Protein AF-0000000073347047 (afdb_homodimer)

Organism: Populus trichocarpa (NCBI:txid3694)

Sequence (262 aa):
MTGLLLLSSHEGNVTRGDDFFQVKGSATNQMSKCSKNDISVAQGPAGTLPGGISQYLVQITNTNPQVPFADIHLNCKDFSSAILVSPEIFRRIAVDDCLVNDGRALAPGAALSFRYASTKQYPLPVVSATCMTGLLLLSSHEGNVTRGDDFFQVKGSATNQMSKCSKNDISVAQGPAGTLPGGISQYLVQITNTNPQVPFADIHLNCKDFSSAILVSPEIFRRIAVDDCLVNDGRALAPGAALSFRYASTKQYPLPVVSATC

Foldseek 3Di:
DPPPPPPPPPPPPPPCCPPPPPPPPPPPVPVPLDDLVQKDWDKDWDQADVPGWTKMKIKIWRQRQPFWKFFWKWFQAPNDFPDDWDLCAWNDPDNGIITGNVRDIAHHGGMDMTMGTHNDDDPGHTDDIDD/DPPPPPPPPPPPPPVCCPPPPPPPPPCPVPVPLDDLVQKDWDKDWDQADVPGWTKMKIKIWRQRQPFWKFFWKWFQAPDDFPDDWDLCAWNDPDNGIITGNVRDIAHHGGMDMTMGTHNDDDPGHIDDIDD

Nearest PDB structures (foldseek):
  5fk0-assembly6_F  TM=5.842E-01  e=1.394E-01  Saccharomyces cerevisiae
  5fjz-assembly1_C  TM=5.519E-01  e=8.139E-01  Saccharomyces cerevisiae
  2czn-assembly1_A  TM=4.775E-01  e=5.162E-01  Pyrococcus furiosus
  1ggu-assembly1_A  TM=4.562E-01  e=4.111E-01  Homo sapiens
  2cwr-assembly1_A  TM=3.958E-01  e=9.655E-01  Pyrococcus furiosus

Solvent-accessible surface area (backbone atoms only — not comparable to full-atom values): 15358 Å² total; per-residue (Å²): 139,83,80,78,75,78,76,77,76,75,76,76,77,72,73,74,73,70,71,71,68,69,70,70,70,69,78,65,76,66,74,62,99,62,56,55,81,37,50,44,75,26,72,41,84,60,58,61,47,94,91,64,40,34,22,36,32,38,21,41,32,27,49,35,59,81,54,44,38,22,50,33,29,26,35,38,60,87,66,69,50,83,46,85,55,60,54,62,50,46,28,76,79,50,82,44,34,23,33,33,43,67,38,46,68,38,45,48,38,33,53,49,71,52,53,40,24,31,91,62,88,75,86,52,51,76,71,42,48,44,110,138,80,82,77,75,74,76,76,75,76,74,75,76,73,73,77,73,71,72,70,71,69,70,70,70,68,77,66,76,66,73,62,99,62,56,55,82,36,51,45,76,27,73,41,84,60,56,60,48,93,92,65,41,33,23,35,33,39,20,41,32,27,50,35,59,81,54,45,37,21,52,33,29,25,37,38,62,87,67,70,50,84,46,85,56,60,55,63,51,48,28,76,78,50,82,44,35,22,32,33,42,68,38,46,68,39,45,48,38,34,54,49,71,53,54,40,23,30,92,63,86,78,86,52,51,75,73,42,49,43,111

Secondary structure (DSSP, 8-state):
--------------------------------S--GGGEEEEEEEEEE-TTS-EEEEEEEEE--SS--BEEEEEE-TT---SS---TTTEEEEETTEEEEGGGPPBPTT-EEEEEEE-SS-----EEEEE-/--------------------------------S--GGGEEEEEEEEEE-TTS-EEEEEEEEE--SS--BEEEEEE-TT---SS---TTTEEEEETTEEEEGGGPPBPTT-EEEEEEE-SS-----EEEEE-

Structure (mmCIF, N/CA/C/O backbone):
data_AF-0000000073347047-model_v1
#
loop_
_entity.id
_entity.type
_entity.pdbx_description
1 polymer 'Uncharacterized protein'
#
loop_
_atom_site.group_PDB
_atom_site.id
_atom_site.type_symbol
_atom_site.label_atom_id
_atom_site.label_alt_id
_atom_site.label_comp_id
_atom_site.label_asym_id
_atom_site.label_entity_id
_atom_site.label_seq_id
_atom_site.pdbx_PDB_ins_code
_atom_site.Cartn_x
_atom_site.Cartn_y
_atom_site.Cartn_z
_atom_site.occupancy
_atom_site.B_iso_or_equiv
_atom_site.auth_seq_id
_atom_site.auth_comp_id
_atom_site.auth_asym_id
_atom_site.auth_atom_id
_atom_site.pdbx_PDB_model_num
ATOM 1 N N . MET A 1 1 ? 93.375 -7.336 -2.445 1 31.52 1 MET A N 1
ATOM 2 C CA . MET A 1 1 ? 92.688 -7.109 -3.717 1 31.52 1 MET A CA 1
ATOM 3 C C . MET A 1 1 ? 91.312 -7.809 -3.744 1 31.52 1 MET A C 1
ATOM 5 O O . MET A 1 1 ? 91.25 -8.992 -4.07 1 31.52 1 MET A O 1
ATOM 9 N N . THR A 1 2 ? 90.5 -7.652 -2.602 1 39.47 2 THR A N 1
ATOM 10 C CA . THR A 1 2 ? 89.25 -8.203 -2.1 1 39.47 2 THR A CA 1
ATOM 11 C C . THR A 1 2 ? 88.062 -7.82 -3.008 1 39.47 2 THR A C 1
ATOM 13 O O . THR A 1 2 ? 87.812 -6.637 -3.262 1 39.47 2 THR A O 1
ATOM 16 N N . GLY A 1 3 ? 87.812 -8.617 -4.102 1 33.62 3 GLY A N 1
ATOM 17 C CA . GLY A 1 3 ? 86.812 -8.484 -5.195 1 33.62 3 GLY A CA 1
ATOM 18 C C . GLY A 1 3 ? 85.438 -8.312 -4.723 1 33.62 3 GLY A C 1
ATOM 19 O O . GLY A 1 3 ? 84.875 -9.195 -4.059 1 33.62 3 GLY A O 1
ATOM 20 N N . LEU A 1 4 ? 84.938 -7.043 -4.461 1 34.28 4 LEU A N 1
ATOM 21 C CA . LEU A 1 4 ? 83.625 -6.602 -3.971 1 34.28 4 LEU A CA 1
ATOM 22 C C . LEU A 1 4 ? 82.562 -6.945 -4.965 1 34.28 4 LEU A C 1
ATOM 24 O O . LEU A 1 4 ? 82.562 -6.441 -6.09 1 34.28 4 LEU A O 1
ATOM 28 N N . LEU A 1 5 ? 82.188 -8.242 -4.961 1 31.91 5 LEU A N 1
ATOM 29 C CA . LEU A 1 5 ? 81.125 -8.664 -5.902 1 31.91 5 LEU A CA 1
ATOM 30 C C . LEU A 1 5 ? 79.812 -7.902 -5.664 1 31.91 5 LEU A C 1
ATOM 32 O O . LEU A 1 5 ? 79.25 -7.934 -4.559 1 31.91 5 LEU A O 1
ATOM 36 N N . LEU A 1 6 ? 79.688 -6.801 -6.375 1 31.47 6 LEU A N 1
ATOM 37 C CA . LEU A 1 6 ? 78.5 -5.957 -6.418 1 31.47 6 LEU A CA 1
ATOM 38 C C . LEU A 1 6 ? 77.25 -6.754 -6.891 1 31.47 6 LEU A C 1
ATOM 40 O O . LEU A 1 6 ? 77.25 -7.27 -8.008 1 31.47 6 LEU A O 1
ATOM 44 N N . LEU A 1 7 ? 76.625 -7.504 -5.957 1 32.06 7 LEU A N 1
ATOM 45 C CA . LEU A 1 7 ? 75.438 -8.242 -6.297 1 32.06 7 LEU A CA 1
ATOM 46 C C . LEU A 1 7 ? 74.312 -7.297 -6.746 1 32.06 7 LEU A C 1
ATOM 48 O O . LEU A 1 7 ? 74 -6.332 -6.047 1 32.06 7 LEU A O 1
ATOM 52 N N . SER A 1 8 ? 74.188 -7.145 -8.078 1 31.44 8 SER A N 1
ATOM 53 C CA . SER A 1 8 ? 73.188 -6.387 -8.75 1 31.44 8 SER A CA 1
ATOM 54 C C . SER A 1 8 ? 71.75 -6.875 -8.352 1 31.44 8 SER A C 1
ATOM 56 O O . SER A 1 8 ? 71.5 -8.07 -8.398 1 31.44 8 SER A O 1
ATOM 58 N N . SER A 1 9 ? 71.188 -6.281 -7.301 1 33.25 9 SER A N 1
ATOM 59 C CA . SER A 1 9 ? 69.812 -6.5 -6.883 1 33.25 9 SER A CA 1
ATOM 60 C C . SER A 1 9 ? 68.875 -6.215 -8.023 1 33.25 9 SER A C 1
ATOM 62 O O . SER A 1 9 ? 68.812 -5.105 -8.562 1 33.25 9 SER A O 1
ATOM 64 N N . HIS A 1 10 ? 68.688 -7.195 -8.93 1 31.28 10 HIS A N 1
ATOM 65 C CA . HIS A 1 10 ? 67.688 -7.059 -9.938 1 31.28 10 HIS A CA 1
ATOM 66 C C . HIS A 1 10 ? 66.312 -6.738 -9.297 1 31.28 10 HIS A C 1
ATOM 68 O O . HIS A 1 10 ? 65.875 -7.465 -8.406 1 31.28 10 HIS A O 1
ATOM 74 N N . GLU A 1 11 ? 66 -5.441 -9.078 1 31.78 11 GLU A N 1
ATOM 75 C CA . GLU A 1 11 ? 64.688 -4.961 -8.656 1 31.78 11 GLU A CA 1
ATOM 76 C C . GLU A 1 11 ? 63.594 -5.422 -9.625 1 31.78 11 GLU A C 1
ATOM 78 O O . GLU A 1 11 ? 63.688 -5.141 -10.82 1 31.78 11 GLU A O 1
ATOM 83 N N . GLY A 1 12 ? 63.125 -6.703 -9.523 1 27.45 12 GLY A N 1
ATOM 84 C CA . GLY A 1 12 ? 62 -7.188 -10.289 1 27.45 12 GLY A CA 1
ATOM 85 C C . GLY A 1 12 ? 60.812 -6.25 -10.25 1 27.45 12 GLY A C 1
ATOM 86 O O . GLY A 1 12 ? 60.469 -5.711 -9.188 1 27.45 12 GLY A O 1
ATOM 87 N N . ASN A 1 13 ? 60.688 -5.434 -11.312 1 30.84 13 ASN A N 1
ATOM 88 C CA . ASN A 1 13 ? 59.562 -4.57 -11.641 1 30.84 13 ASN A CA 1
ATOM 89 C C . ASN A 1 13 ? 58.219 -5.309 -11.516 1 30.84 13 ASN A C 1
ATOM 91 O O . ASN A 1 13 ? 57.969 -6.262 -12.25 1 30.84 13 ASN A O 1
ATOM 95 N N . VAL A 1 14 ? 57.844 -5.66 -10.32 1 28.11 14 VAL A N 1
ATOM 96 C CA . VAL A 1 14 ? 56.469 -6.168 -10.188 1 28.11 14 VAL A CA 1
ATOM 97 C C . VAL A 1 14 ? 55.5 -5.203 -10.852 1 28.11 14 VAL A C 1
ATOM 99 O O . VAL A 1 14 ? 55.406 -4.031 -10.477 1 28.11 14 VAL A O 1
ATOM 102 N N . THR A 1 15 ? 55.469 -5.254 -12.188 1 26.39 15 THR A N 1
ATOM 103 C CA . THR A 1 15 ? 54.375 -4.555 -12.836 1 26.39 15 THR A CA 1
ATOM 104 C C . THR A 1 15 ? 53.031 -4.934 -12.195 1 26.39 15 THR A C 1
ATOM 106 O O . THR A 1 15 ? 52.656 -6.105 -12.18 1 26.39 15 THR A O 1
ATOM 109 N N . ARG A 1 16 ? 52.719 -4.359 -11.039 1 24.55 16 ARG A N 1
ATOM 110 C CA . ARG A 1 16 ? 51.344 -4.41 -10.508 1 24.55 16 ARG A CA 1
ATOM 111 C C . ARG A 1 16 ? 50.344 -4.113 -11.602 1 24.55 16 ARG A C 1
ATOM 113 O O . ARG A 1 16 ? 50.219 -2.973 -12.047 1 24.55 16 ARG A O 1
ATOM 120 N N . GLY A 1 17 ? 50.375 -4.852 -12.734 1 23.56 17 GLY A N 1
ATOM 121 C CA . GLY A 1 17 ? 49.281 -4.648 -13.68 1 23.56 17 GLY A CA 1
ATOM 122 C C . GLY A 1 17 ? 47.906 -4.715 -13.031 1 23.56 17 GLY A C 1
ATOM 123 O O . GLY A 1 17 ? 47.375 -5.801 -12.844 1 23.56 17 GLY A O 1
ATOM 124 N N . ASP A 1 18 ? 47.688 -3.99 -11.953 1 24.47 18 ASP A N 1
ATOM 125 C CA . ASP A 1 18 ? 46.312 -3.934 -11.484 1 24.47 18 ASP A CA 1
ATOM 126 C C . ASP A 1 18 ? 45.375 -3.531 -12.609 1 24.47 18 ASP A C 1
ATOM 128 O O . ASP A 1 18 ? 45.281 -2.354 -12.961 1 24.47 18 ASP A O 1
ATOM 132 N N . ASP A 1 19 ? 45.375 -4.234 -13.695 1 26.28 19 ASP A N 1
ATOM 133 C CA . ASP A 1 19 ? 44.219 -4 -14.547 1 26.28 19 ASP A CA 1
ATOM 134 C C . ASP A 1 19 ? 42.938 -4.07 -13.734 1 26.28 19 ASP A C 1
ATOM 136 O O . ASP A 1 19 ? 42.531 -5.148 -13.289 1 26.28 19 ASP A O 1
ATOM 140 N N . PHE A 1 20 ? 42.719 -3.088 -12.875 1 25.95 20 PHE A N 1
ATOM 141 C CA . PHE A 1 20 ? 41.344 -2.877 -12.438 1 25.95 20 PHE A CA 1
ATOM 142 C C . PHE A 1 20 ? 40.375 -3 -13.609 1 25.95 20 PHE A C 1
ATOM 144 O O . PHE A 1 20 ? 40.375 -2.162 -14.508 1 25.95 20 PHE A O 1
ATOM 151 N N . PHE A 1 21 ? 40.188 -4.156 -14.125 1 24.84 21 PHE A N 1
ATOM 152 C CA . PHE A 1 21 ? 39 -4.328 -14.969 1 24.84 21 PHE A CA 1
ATOM 153 C C . PHE A 1 21 ? 37.812 -3.594 -14.375 1 24.84 21 PHE A C 1
ATOM 155 O O . PHE A 1 21 ? 37.375 -3.904 -13.266 1 24.84 21 PHE A O 1
ATOM 162 N N . GLN A 1 22 ? 37.812 -2.283 -14.484 1 28.33 22 GLN A N 1
ATOM 163 C CA . GLN A 1 22 ? 36.5 -1.646 -14.406 1 28.33 22 GLN A CA 1
ATOM 164 C C . GLN A 1 22 ? 35.438 -2.488 -15.094 1 28.33 22 GLN A C 1
ATOM 166 O O . GLN A 1 22 ? 35.438 -2.629 -16.328 1 28.33 22 GLN A O 1
ATOM 171 N N . VAL A 1 23 ? 35.188 -3.58 -14.523 1 26.8 23 VAL A N 1
ATOM 172 C CA . VAL A 1 23 ? 33.938 -4.16 -15 1 26.8 23 VAL A CA 1
ATOM 173 C C . VAL A 1 23 ? 32.938 -3.047 -15.367 1 26.8 23 VAL A C 1
ATOM 175 O O . VAL A 1 23 ? 32.594 -2.225 -14.523 1 26.8 23 VAL A O 1
ATOM 178 N N . LYS A 1 24 ? 33.188 -2.473 -16.453 1 30.25 24 LYS A N 1
ATOM 179 C CA . LYS A 1 24 ? 32.062 -1.764 -17.047 1 30.25 24 LYS A CA 1
ATOM 180 C C . LYS A 1 24 ? 30.734 -2.496 -16.781 1 30.25 24 LYS A C 1
ATOM 182 O O . LYS A 1 24 ? 30.5 -3.572 -17.344 1 30.25 24 LYS A O 1
ATOM 187 N N . GLY A 1 25 ? 30.281 -2.451 -15.594 1 28.38 25 GLY A N 1
ATOM 188 C CA . GLY A 1 25 ? 28.891 -2.848 -15.445 1 28.38 25 GLY A CA 1
ATOM 189 C C . GLY A 1 25 ? 28 -2.365 -16.594 1 28.38 25 GLY A C 1
ATOM 190 O O . GLY A 1 25 ? 27.938 -1.165 -16.859 1 28.38 25 GLY A O 1
ATOM 191 N N . SER A 1 26 ? 28.094 -2.883 -17.688 1 29.23 26 SER A N 1
ATOM 192 C CA . SER A 1 26 ? 27.016 -2.639 -18.641 1 29.23 26 SER A CA 1
ATOM 193 C C . SER A 1 26 ? 25.703 -2.355 -17.922 1 29.23 26 SER A C 1
ATOM 195 O O . SER A 1 26 ? 25.281 -3.121 -17.047 1 29.23 26 SER A O 1
ATOM 197 N N . ALA A 1 27 ? 25.266 -1.15 -17.906 1 32.44 27 ALA A N 1
ATOM 198 C CA . ALA A 1 27 ? 23.906 -0.692 -17.578 1 32.44 27 ALA A CA 1
ATOM 199 C C . ALA A 1 27 ? 22.859 -1.655 -18.109 1 32.44 27 ALA A C 1
ATOM 201 O O . ALA A 1 27 ? 22.344 -1.476 -19.219 1 32.44 27 ALA A O 1
ATOM 202 N N . THR A 1 28 ? 23.109 -2.879 -18.344 1 32.12 28 THR A N 1
ATOM 203 C CA . THR A 1 28 ? 21.875 -3.604 -18.594 1 32.12 28 THR A CA 1
ATOM 204 C C . THR A 1 28 ? 20.75 -3.078 -17.688 1 32.12 28 THR A C 1
ATOM 206 O O . THR A 1 28 ? 20.938 -2.949 -16.484 1 32.12 28 THR A O 1
ATOM 209 N N . ASN A 1 29 ? 19.969 -2.209 -18.094 1 35.56 29 ASN A N 1
ATOM 210 C CA . ASN A 1 29 ? 18.734 -1.675 -17.531 1 35.56 29 ASN A CA 1
ATOM 211 C C . ASN A 1 29 ? 18.031 -2.709 -16.656 1 35.56 29 ASN A C 1
ATOM 213 O O . ASN A 1 29 ? 17.203 -3.479 -17.156 1 35.56 29 ASN A O 1
ATOM 217 N N . GLN A 1 30 ? 18.594 -3.621 -16.031 1 38.78 30 GLN A N 1
ATOM 218 C CA . GLN A 1 30 ? 17.828 -4.414 -15.07 1 38.78 30 GLN A CA 1
ATOM 219 C C . GLN A 1 30 ? 16.797 -3.557 -14.352 1 38.78 30 GLN A C 1
ATOM 221 O O . GLN A 1 30 ? 17.141 -2.596 -13.664 1 38.78 30 GLN A O 1
ATOM 226 N N . MET A 1 31 ? 15.695 -3.176 -14.938 1 48.25 31 MET A N 1
ATOM 227 C CA . MET A 1 31 ? 14.57 -2.516 -14.273 1 48.25 31 MET A CA 1
ATOM 228 C C . MET A 1 31 ? 14.578 -2.791 -12.773 1 48.25 31 MET A C 1
ATOM 230 O O . MET A 1 31 ? 14.633 -3.947 -12.352 1 48.25 31 MET A O 1
ATOM 234 N N . SER A 1 32 ? 15.117 -1.94 -12.062 1 59.72 32 SER A N 1
ATOM 235 C CA . SER A 1 32 ? 15.195 -2.057 -10.609 1 59.72 32 SER A CA 1
ATOM 236 C C . SER A 1 32 ? 13.961 -2.756 -10.039 1 59.72 32 SER A C 1
ATOM 238 O O . SER A 1 32 ? 12.852 -2.574 -10.547 1 59.72 32 SER A O 1
ATOM 240 N N . LYS A 1 33 ? 14.305 -3.803 -9.18 1 83.38 33 LYS A N 1
ATOM 241 C CA . LYS A 1 33 ? 13.258 -4.527 -8.461 1 83.38 33 LYS A CA 1
ATOM 242 C C . LYS A 1 33 ? 12.422 -3.584 -7.605 1 83.38 33 LYS A C 1
ATOM 244 O O . LYS A 1 33 ? 11.406 -3.99 -7.035 1 83.38 33 LYS A O 1
ATOM 249 N N . CYS A 1 34 ? 12.969 -2.252 -7.645 1 92.44 34 CYS A N 1
ATOM 250 C CA . CYS A 1 34 ? 12.242 -1.321 -6.785 1 92.44 34 CYS A CA 1
ATOM 251 C C . CYS A 1 34 ? 12.234 0.08 -7.387 1 92.44 34 CYS A C 1
ATOM 253 O O . CYS A 1 34 ? 13.07 0.401 -8.234 1 92.44 34 CYS A O 1
ATOM 255 N N . SER A 1 35 ? 11.234 0.788 -7.133 1 95.88 35 SER A N 1
ATOM 256 C CA . SER A 1 35 ? 11.008 2.174 -7.531 1 95.88 35 SER A CA 1
ATOM 257 C C . SER A 1 35 ? 10.344 2.971 -6.41 1 95.88 35 SER A C 1
ATOM 259 O O . SER A 1 35 ? 9.586 2.416 -5.613 1 95.88 35 SER A O 1
ATOM 261 N N . LYS A 1 36 ? 10.602 4.293 -6.398 1 97.25 36 LYS A N 1
ATOM 262 C CA . LYS A 1 36 ? 9.914 5.133 -5.418 1 97.25 36 LYS A CA 1
ATOM 263 C C . LYS A 1 36 ? 8.398 5.008 -5.551 1 97.25 36 LYS A C 1
ATOM 265 O O . LYS A 1 36 ? 7.664 5.301 -4.609 1 97.25 36 LYS A O 1
ATOM 270 N N . ASN A 1 37 ? 7.992 4.535 -6.773 1 96.94 37 ASN A N 1
ATOM 271 C CA . ASN A 1 37 ? 6.559 4.41 -7.027 1 96.94 37 ASN A CA 1
ATOM 272 C C . ASN A 1 37 ? 5.953 3.248 -6.246 1 96.94 37 ASN A C 1
ATOM 274 O O . ASN A 1 37 ? 4.73 3.119 -6.172 1 96.94 37 ASN A O 1
ATOM 278 N N . ASP A 1 38 ? 6.773 2.492 -5.609 1 97.69 38 ASP A N 1
ATOM 279 C CA . ASP A 1 38 ? 6.297 1.394 -4.773 1 97.69 38 ASP A CA 1
ATOM 280 C C . ASP A 1 38 ? 5.859 1.898 -3.4 1 97.69 38 ASP A C 1
ATOM 282 O O . ASP A 1 38 ? 5.266 1.153 -2.621 1 97.69 38 ASP A O 1
ATOM 286 N N . ILE A 1 39 ? 6.156 3.127 -3.098 1 98.75 39 ILE A N 1
ATOM 287 C CA . ILE A 1 39 ? 5.699 3.76 -1.864 1 98.75 39 ILE A CA 1
ATOM 288 C C . ILE A 1 39 ? 4.363 4.453 -2.102 1 98.75 39 ILE A C 1
ATOM 290 O O . ILE A 1 39 ? 4.262 5.344 -2.949 1 98.75 39 ILE A O 1
ATOM 294 N N . SER A 1 40 ? 3.396 3.984 -1.418 1 98.56 40 SER A N 1
ATOM 295 C CA . SER A 1 40 ? 2.082 4.613 -1.486 1 98.56 40 SER A CA 1
ATOM 296 C C . SER A 1 40 ? 1.901 5.641 -0.374 1 98.56 40 SER A C 1
ATOM 298 O O . SER A 1 40 ? 2.213 5.367 0.787 1 98.56 40 SER A O 1
ATOM 300 N N . VAL A 1 41 ? 1.405 6.855 -0.728 1 98.81 41 VAL A N 1
ATOM 301 C CA . VAL A 1 41 ? 0.991 7.879 0.226 1 98.81 41 VAL A CA 1
ATOM 302 C C . VAL A 1 41 ? -0.493 8.188 0.043 1 98.81 41 VAL A C 1
ATOM 304 O O . VAL A 1 41 ? -0.901 8.703 -0.999 1 98.81 41 VAL A O 1
ATOM 307 N N . ALA A 1 42 ? -1.206 7.797 1.032 1 98.19 42 ALA A N 1
ATOM 308 C CA . ALA A 1 42 ? -2.646 8.031 0.985 1 98.19 42 ALA A CA 1
ATOM 309 C C . ALA A 1 42 ? -3.098 8.906 2.15 1 98.19 42 ALA A C 1
ATOM 311 O O . ALA A 1 42 ? -2.475 8.906 3.215 1 98.19 42 ALA A O 1
ATOM 312 N N . GLN A 1 43 ? -4.164 9.703 1.833 1 97.62 43 GLN A N 1
ATOM 313 C CA . GLN A 1 43 ? -4.684 10.617 2.85 1 97.62 43 GLN A CA 1
ATOM 314 C C . GLN A 1 43 ? -6.207 10.617 2.854 1 97.62 43 GLN A C 1
ATOM 316 O O . GLN A 1 43 ? -6.84 10.305 1.841 1 97.62 43 GLN A O 1
ATOM 321 N N . GLY A 1 44 ? -6.738 10.875 4.07 1 95.69 44 GLY A N 1
ATOM 322 C CA . GLY A 1 44 ? -8.18 11.055 4.191 1 95.69 44 GLY A CA 1
ATOM 323 C C . GLY A 1 44 ? -8.57 11.945 5.359 1 95.69 44 GLY A C 1
ATOM 324 O O . GLY A 1 44 ? -7.734 12.266 6.211 1 95.69 44 GLY A O 1
ATOM 325 N N . PRO A 1 45 ? -9.805 12.406 5.242 1 95.75 45 PRO A N 1
ATOM 326 C CA . PRO A 1 45 ? -10.266 13.242 6.355 1 95.75 45 PRO A CA 1
ATOM 327 C C . PRO A 1 45 ? -10.242 12.5 7.695 1 95.75 45 PRO A C 1
ATOM 329 O O . PRO A 1 45 ? -10.539 11.305 7.75 1 95.75 45 PRO A O 1
ATOM 332 N N . ALA A 1 46 ? -9.766 13.227 8.75 1 96.69 46 ALA A N 1
ATOM 333 C CA . ALA A 1 46 ? -9.664 12.617 10.07 1 96.69 46 ALA A CA 1
ATOM 334 C C . ALA A 1 46 ? -10.344 13.477 11.133 1 96.69 46 ALA A C 1
ATOM 336 O O . ALA A 1 46 ? -9.852 13.602 12.25 1 96.69 46 ALA A O 1
ATOM 337 N N . GLY A 1 47 ? -11.375 14.133 10.742 1 95.88 47 GLY A N 1
ATOM 338 C CA . GLY A 1 47 ? -12.117 14.977 11.664 1 95.88 47 GLY A CA 1
ATOM 339 C C . GLY A 1 47 ? -11.68 16.422 11.625 1 95.88 47 GLY A C 1
ATOM 340 O O . GLY A 1 47 ? -11.062 16.875 10.656 1 95.88 47 GLY A O 1
ATOM 341 N N . THR A 1 48 ? -12.211 17.25 12.57 1 97.06 48 THR A N 1
ATOM 342 C CA . THR A 1 48 ? -11.867 18.656 12.695 1 97.06 48 THR A CA 1
ATOM 343 C C . THR A 1 48 ? -11.477 19 14.125 1 97.06 48 THR A C 1
ATOM 345 O O . THR A 1 48 ? -11.938 18.359 15.07 1 97.06 48 THR A O 1
ATOM 348 N N . LEU A 1 49 ? -10.508 19.875 14.281 1 97.06 49 LEU A N 1
ATOM 349 C CA . LEU A 1 49 ? -10.195 20.469 15.578 1 97.06 49 LEU A CA 1
ATOM 350 C C . LEU A 1 49 ? -11.305 21.422 16.016 1 97.06 49 LEU A C 1
ATOM 352 O O . LEU A 1 49 ? -12.156 21.797 15.219 1 97.06 49 LEU A O 1
ATOM 356 N N . PRO A 1 50 ? -11.117 21.672 17.422 1 91.12 50 PRO A N 1
ATOM 357 C CA . PRO A 1 50 ? -11.984 22.797 17.812 1 91.12 50 PRO A CA 1
ATOM 358 C C . PRO A 1 50 ? -11.719 24.047 16.984 1 91.12 50 PRO A C 1
ATOM 360 O O . PRO A 1 50 ? -10.562 24.391 16.734 1 91.12 50 PRO A O 1
ATOM 363 N N . GLY A 1 51 ? -12.734 24.734 16.391 1 93.38 51 GLY A N 1
ATOM 364 C CA . GLY A 1 51 ? -12.562 25.891 15.508 1 93.38 51 GLY A CA 1
ATOM 365 C C . GLY A 1 51 ? -12.766 25.547 14.047 1 93.38 51 GLY A C 1
ATOM 366 O O . GLY A 1 51 ? -12.75 26.438 13.188 1 93.38 51 GLY A O 1
ATOM 367 N N . GLY A 1 52 ? -12.719 24.359 13.711 1 95.69 52 GLY A N 1
ATOM 368 C CA . GLY A 1 52 ? -13.156 23.969 12.375 1 95.69 52 GLY A CA 1
ATOM 369 C C . GLY A 1 52 ? -12.008 23.594 11.469 1 95.69 52 GLY A C 1
ATOM 370 O O . GLY A 1 52 ? -12.211 23.312 10.281 1 95.69 52 GLY A O 1
ATOM 371 N N . ILE A 1 53 ? -10.805 23.594 11.992 1 97.31 53 ILE A N 1
ATOM 372 C CA . ILE A 1 53 ? -9.664 23.234 11.148 1 97.31 53 ILE A CA 1
ATOM 373 C C . ILE A 1 53 ? -9.695 21.75 10.844 1 97.31 53 ILE A C 1
ATOM 375 O O . ILE A 1 53 ? -9.812 20.922 11.75 1 97.31 53 ILE A O 1
ATOM 379 N N . SER A 1 54 ? -9.562 21.422 9.609 1 97.88 54 SER A N 1
ATOM 380 C CA . SER A 1 54 ? -9.641 20.016 9.188 1 97.88 54 SER A CA 1
ATOM 381 C C . SER A 1 54 ? -8.398 19.25 9.625 1 97.88 54 SER A C 1
ATOM 383 O O . SER A 1 54 ? -7.293 19.797 9.656 1 97.88 54 SER A O 1
ATOM 385 N N . GLN A 1 55 ? -8.609 17.953 9.984 1 98.38 55 GLN A N 1
ATOM 386 C CA . GLN A 1 55 ? -7.504 17.031 10.195 1 98.38 55 GLN A CA 1
ATOM 387 C C . GLN A 1 55 ? -7.422 16 9.055 1 98.38 55 GLN A C 1
ATOM 389 O O . GLN A 1 55 ? -8.445 15.617 8.484 1 98.38 55 GLN A O 1
ATOM 394 N N . TYR A 1 56 ? -6.215 15.617 8.805 1 98 56 TYR A N 1
ATOM 395 C CA . TYR A 1 56 ? -5.957 14.609 7.781 1 98 56 TYR A CA 1
ATOM 396 C C . TYR A 1 56 ? -5.066 13.492 8.328 1 98 56 TYR A C 1
ATOM 398 O O . TYR A 1 56 ? -4.121 13.758 9.07 1 98 56 TYR A O 1
ATOM 406 N N . LEU A 1 57 ? -5.484 12.273 7.988 1 98.44 57 LEU A N 1
ATOM 407 C CA . LEU A 1 57 ? -4.645 11.117 8.258 1 98.44 57 LEU A CA 1
ATOM 408 C C . LEU A 1 57 ? -3.834 10.727 7.023 1 98.44 57 LEU A C 1
ATOM 410 O O . LEU A 1 57 ? -4.391 10.57 5.938 1 98.44 57 LEU A O 1
ATOM 414 N N . VAL A 1 58 ? -2.549 10.688 7.215 1 98.69 58 VAL A N 1
ATOM 415 C CA . VAL A 1 58 ? -1.643 10.258 6.152 1 98.69 58 VAL A CA 1
ATOM 416 C C . VAL A 1 58 ? -1.152 8.844 6.426 1 98.69 58 VAL A C 1
ATOM 418 O O . VAL A 1 58 ? -0.795 8.508 7.559 1 98.69 58 VAL A O 1
ATOM 421 N N . GLN A 1 59 ? -1.185 8.016 5.438 1 98.75 59 GLN A N 1
ATOM 422 C CA . GLN A 1 59 ? -0.601 6.68 5.504 1 98.75 59 GLN A CA 1
ATOM 423 C C . GLN A 1 59 ? 0.446 6.48 4.41 1 98.75 59 GLN A C 1
ATOM 425 O O . GLN A 1 59 ? 0.186 6.758 3.238 1 98.75 59 GLN A O 1
ATOM 430 N N . ILE A 1 60 ? 1.583 6.07 4.801 1 98.94 60 ILE A N 1
ATOM 431 C CA . ILE A 1 60 ? 2.689 5.742 3.908 1 98.94 60 ILE A CA 1
ATOM 432 C C . ILE A 1 60 ? 2.963 4.242 3.957 1 98.94 60 ILE A C 1
ATOM 434 O O . ILE A 1 60 ? 3.184 3.678 5.031 1 98.94 60 ILE A O 1
ATOM 438 N N . THR A 1 61 ? 2.914 3.566 2.814 1 98.88 61 THR A N 1
ATOM 439 C CA . THR A 1 61 ? 2.99 2.109 2.779 1 98.88 61 THR A CA 1
ATOM 440 C C . THR A 1 61 ? 4.027 1.646 1.76 1 98.88 61 THR A C 1
ATOM 442 O O . THR A 1 61 ? 4.102 2.184 0.653 1 98.88 61 THR A O 1
ATOM 445 N N . ASN A 1 62 ? 4.852 0.673 2.152 1 98.88 62 ASN A N 1
ATOM 446 C CA . ASN A 1 62 ? 5.68 -0.049 1.192 1 98.88 62 ASN A CA 1
ATOM 447 C C . ASN A 1 62 ? 4.891 -1.15 0.49 1 98.88 62 ASN A C 1
ATOM 449 O O . ASN A 1 62 ? 4.66 -2.217 1.062 1 98.88 62 ASN A O 1
ATOM 453 N N . THR A 1 63 ? 4.617 -0.939 -0.778 1 98.56 63 THR A N 1
ATOM 454 C CA . THR A 1 63 ? 3.771 -1.887 -1.498 1 98.56 63 THR A CA 1
ATOM 455 C C . THR A 1 63 ? 4.621 -2.879 -2.285 1 98.56 63 THR A C 1
ATOM 457 O O . THR A 1 63 ? 4.094 -3.801 -2.908 1 98.56 63 THR A O 1
ATOM 460 N N . ASN A 1 64 ? 5.902 -2.713 -2.195 1 98 64 ASN A N 1
ATOM 461 C CA . ASN A 1 64 ? 6.801 -3.684 -2.812 1 98 64 ASN A CA 1
ATOM 462 C C . ASN A 1 64 ? 6.914 -4.953 -1.975 1 98 64 ASN A C 1
ATOM 464 O O . ASN A 1 64 ? 7.238 -4.891 -0.787 1 98 64 ASN A O 1
ATOM 468 N N . PRO A 1 65 ? 6.68 -6.055 -2.627 1 97.62 65 PRO A N 1
ATOM 469 C CA . PRO A 1 65 ? 6.672 -7.285 -1.829 1 97.62 65 PRO A CA 1
ATOM 470 C C . PRO A 1 65 ? 8.078 -7.797 -1.521 1 97.62 65 PRO A C 1
ATOM 472 O O . PRO A 1 65 ? 8.234 -8.742 -0.749 1 97.62 65 PRO A O 1
ATOM 475 N N . GLN A 1 66 ? 9.133 -7.148 -2.027 1 96.69 66 GLN A N 1
ATOM 476 C CA . GLN A 1 66 ? 10.406 -7.848 -2.031 1 96.69 66 GLN A CA 1
ATOM 477 C C . GLN A 1 66 ? 11.453 -7.098 -1.206 1 96.69 66 GLN A C 1
ATOM 479 O O . GLN A 1 66 ? 12.336 -7.707 -0.61 1 96.69 66 GLN A O 1
ATOM 484 N N . VAL A 1 67 ? 11.375 -5.805 -1.212 1 97.19 67 VAL A N 1
ATOM 485 C CA . VAL A 1 67 ? 12.516 -5.094 -0.639 1 97.19 67 VAL A CA 1
ATOM 486 C C . VAL A 1 67 ? 12.023 -3.996 0.302 1 97.19 67 VAL A C 1
ATOM 488 O O . VAL A 1 67 ? 10.953 -3.416 0.082 1 97.19 67 VAL A O 1
ATOM 491 N N . PRO A 1 68 ? 12.781 -3.686 1.368 1 98.31 68 PRO A N 1
ATOM 492 C CA . PRO A 1 68 ? 12.5 -2.51 2.195 1 98.31 68 PRO A CA 1
ATOM 493 C C . PRO A 1 68 ? 12.906 -1.203 1.52 1 98.31 68 PRO A C 1
ATOM 495 O O . PRO A 1 68 ? 13.758 -1.207 0.623 1 98.31 68 PRO A O 1
ATOM 498 N N . PHE A 1 69 ? 12.336 -0.096 1.904 1 98.62 69 PHE A N 1
ATOM 499 C CA . PHE A 1 69 ? 12.719 1.238 1.457 1 98.62 69 PHE A CA 1
ATOM 500 C C . PHE A 1 69 ? 13.188 2.09 2.631 1 98.62 69 PHE A C 1
ATOM 502 O O . PHE A 1 69 ? 12.523 2.141 3.67 1 98.62 69 PHE A O 1
ATOM 509 N N . ALA A 1 70 ? 14.312 2.686 2.514 1 98.75 70 ALA A N 1
ATOM 510 C CA . ALA A 1 70 ? 14.828 3.656 3.477 1 98.75 70 ALA A CA 1
ATOM 511 C C . ALA A 1 70 ? 14.969 5.035 2.844 1 98.75 70 ALA A C 1
ATOM 513 O O . ALA A 1 70 ? 14.766 5.199 1.638 1 98.75 70 ALA A O 1
ATOM 514 N N . ASP A 1 71 ? 15.234 6.004 3.715 1 98.81 71 ASP A N 1
ATOM 515 C CA . ASP A 1 71 ? 15.5 7.355 3.23 1 98.81 71 ASP A CA 1
ATOM 516 C C . ASP A 1 71 ? 14.414 7.816 2.266 1 98.81 71 ASP A C 1
ATOM 518 O O . ASP A 1 71 ? 14.703 8.25 1.149 1 98.81 71 ASP A O 1
ATOM 522 N N . ILE A 1 72 ? 13.195 7.594 2.719 1 98.94 72 ILE A N 1
ATOM 523 C CA . ILE A 1 72 ? 12.039 8.039 1.951 1 98.94 72 ILE A CA 1
ATOM 524 C C . ILE A 1 72 ? 11.836 9.539 2.146 1 98.94 72 ILE A C 1
ATOM 526 O O . ILE A 1 72 ? 11.711 10.016 3.277 1 98.94 72 ILE A O 1
ATOM 530 N N . HIS A 1 73 ? 11.781 10.273 1.057 1 98.94 73 HIS A N 1
ATOM 531 C CA . HIS A 1 73 ? 11.609 11.719 1.072 1 98.94 73 HIS A CA 1
ATOM 532 C C . HIS A 1 73 ? 10.32 12.125 0.369 1 98.94 73 HIS A C 1
ATOM 534 O O . HIS A 1 73 ? 10.055 11.688 -0.753 1 98.94 73 HIS A O 1
ATOM 540 N N . LEU A 1 74 ? 9.57 12.945 0.995 1 98.94 74 LEU A N 1
ATOM 541 C CA . LEU A 1 74 ? 8.383 13.547 0.394 1 98.94 74 LEU A CA 1
ATOM 542 C C . LEU A 1 74 ? 8.609 15.031 0.13 1 98.94 74 LEU A C 1
ATOM 544 O O . LEU A 1 74 ? 9.289 15.711 0.904 1 98.94 74 LEU A O 1
ATOM 548 N N . ASN A 1 75 ? 8 15.508 -0.956 1 98.94 75 ASN A N 1
ATOM 549 C CA . ASN A 1 75 ? 7.914 16.953 -1.127 1 98.94 75 ASN A CA 1
ATOM 550 C C . ASN A 1 75 ? 6.863 17.562 -0.202 1 98.94 75 ASN A C 1
ATOM 552 O O . ASN A 1 75 ? 5.68 17.25 -0.305 1 98.94 75 ASN A O 1
ATOM 556 N N . CYS A 1 76 ? 7.367 18.344 0.661 1 98.75 76 CYS A N 1
ATOM 557 C CA . CYS A 1 76 ? 6.445 18.922 1.626 1 98.75 76 CYS A CA 1
ATOM 558 C C . CYS A 1 76 ? 6.508 20.453 1.587 1 98.75 76 CYS A C 1
ATOM 560 O O . CYS A 1 76 ? 6.355 21.109 2.617 1 98.75 76 CYS A O 1
ATOM 562 N N . LYS A 1 77 ? 6.68 21 0.45 1 98.12 77 LYS A N 1
ATOM 563 C CA . LYS A 1 77 ? 6.676 22.453 0.296 1 98.12 77 LYS A CA 1
ATOM 564 C C . LYS A 1 77 ? 5.395 23.062 0.856 1 98.12 77 LYS A C 1
ATOM 566 O O . LYS A 1 77 ? 4.297 22.562 0.588 1 98.12 77 LYS A O 1
ATOM 571 N N . ASP A 1 78 ? 5.531 24.125 1.699 1 97.81 78 ASP A N 1
ATOM 572 C CA . ASP A 1 78 ? 4.465 24.938 2.275 1 97.81 78 ASP A CA 1
ATOM 573 C C . ASP A 1 78 ? 3.697 24.156 3.344 1 97.81 78 ASP A C 1
ATOM 575 O O . ASP A 1 78 ? 2.75 24.688 3.936 1 97.81 78 ASP A O 1
ATOM 579 N N . PHE A 1 79 ? 4.094 22.891 3.561 1 98.56 79 PHE A N 1
ATOM 580 C CA . PHE A 1 79 ? 3.391 22.078 4.543 1 98.56 79 PHE A CA 1
ATOM 581 C C . PHE A 1 79 ? 3.418 22.75 5.914 1 98.56 79 PHE A C 1
ATOM 583 O O . PHE A 1 79 ? 4.477 23.172 6.383 1 98.56 79 PHE A O 1
ATOM 590 N N . SER A 1 80 ? 2.268 22.75 6.531 1 97.81 80 SER A N 1
ATOM 591 C CA . SER A 1 80 ? 2.088 23.266 7.887 1 97.81 80 SER A CA 1
ATOM 592 C C . SER A 1 80 ? 0.954 22.547 8.609 1 97.81 80 SER A C 1
ATOM 594 O O . SER A 1 80 ? -0.015 22.125 7.977 1 97.81 80 SER A O 1
ATOM 596 N N . SER A 1 81 ? 1.098 22.375 9.906 1 98.44 81 SER A N 1
ATOM 597 C CA . SER A 1 81 ? 0.091 21.703 10.719 1 98.44 81 SER A CA 1
ATOM 598 C C . SER A 1 81 ? -0.18 22.453 12.016 1 98.44 81 SER A C 1
ATOM 600 O O . SER A 1 81 ? 0.751 22.922 12.672 1 98.44 81 SER A O 1
ATOM 602 N N . ALA A 1 82 ? -1.437 22.594 12.359 1 98.12 82 ALA A N 1
ATOM 603 C CA . ALA A 1 82 ? -1.841 23.266 13.586 1 98.12 82 ALA A CA 1
ATOM 604 C C . ALA A 1 82 ? -1.624 22.359 14.805 1 98.12 82 ALA A C 1
ATOM 606 O O . ALA A 1 82 ? -1.764 22.812 15.945 1 98.12 82 ALA A O 1
ATOM 607 N N . ILE A 1 83 ? -1.278 21.109 14.555 1 98.31 83 ILE A N 1
ATOM 608 C CA . ILE A 1 83 ? -0.91 20.203 15.648 1 98.31 83 ILE A CA 1
ATOM 609 C C . ILE A 1 83 ? 0.489 19.641 15.406 1 98.31 83 ILE A C 1
ATOM 611 O O . ILE A 1 83 ? 1.019 19.734 14.297 1 98.31 83 ILE A O 1
ATOM 615 N N . LEU A 1 84 ? 0.986 19.062 16.469 1 98 84 LEU A N 1
ATOM 616 C CA . LEU A 1 84 ? 2.332 18.516 16.391 1 98 84 LEU A CA 1
ATOM 617 C C . LEU A 1 84 ? 2.322 17.188 15.625 1 98 84 LEU A C 1
ATOM 619 O O . LEU A 1 84 ? 1.48 16.328 15.883 1 98 84 LEU A O 1
ATOM 623 N N . VAL A 1 85 ? 3.268 17.078 14.68 1 98.38 85 VAL A N 1
ATOM 624 C CA . VAL A 1 85 ? 3.568 15.828 14.008 1 98.38 85 VAL A CA 1
ATOM 625 C C . VAL A 1 85 ? 4.875 15.25 14.555 1 98.38 85 VAL A C 1
ATOM 627 O O . VAL A 1 85 ? 5.879 15.953 14.648 1 98.38 85 VAL A O 1
ATOM 630 N N . SER A 1 86 ? 4.797 14.008 14.914 1 98.31 86 SER A N 1
ATOM 631 C CA . SER A 1 86 ? 5.996 13.391 15.477 1 98.31 86 SER A CA 1
ATOM 632 C C . SER A 1 86 ? 7.16 13.445 14.484 1 98.31 86 SER A C 1
ATOM 634 O O . SER A 1 86 ? 7.074 12.906 13.383 1 98.31 86 SER A O 1
ATOM 636 N N . PRO A 1 87 ? 8.266 14.039 14.922 1 98.06 87 PRO A N 1
ATOM 637 C CA . PRO A 1 87 ? 9.398 14.133 14 1 98.06 87 PRO A CA 1
ATOM 638 C C . PRO A 1 87 ? 10.023 12.773 13.695 1 98.06 87 PRO A C 1
ATOM 640 O O . PRO A 1 87 ? 10.766 12.633 12.719 1 98.06 87 PRO A O 1
ATOM 643 N N . GLU A 1 88 ? 9.719 11.703 14.539 1 98.31 88 GLU A N 1
ATOM 644 C CA . GLU A 1 88 ? 10.234 10.367 14.266 1 98.31 88 GLU A CA 1
ATOM 645 C C . GLU A 1 88 ? 9.562 9.758 13.039 1 98.31 88 GLU A C 1
ATOM 647 O O . GLU A 1 88 ? 10.141 8.898 12.375 1 98.31 88 GLU A O 1
ATOM 652 N N . ILE A 1 89 ? 8.414 10.281 12.789 1 98.69 89 ILE A N 1
ATOM 653 C CA . ILE A 1 89 ? 7.641 9.727 11.688 1 98.69 89 ILE A CA 1
ATOM 654 C C . ILE A 1 89 ? 7.797 10.609 10.445 1 98.69 89 ILE A C 1
ATOM 656 O O . ILE A 1 89 ? 8.008 10.109 9.344 1 98.69 89 ILE A O 1
ATOM 660 N N . PHE A 1 90 ? 7.762 11.938 10.641 1 98.88 90 PHE A N 1
ATOM 661 C CA . PHE A 1 90 ? 7.746 12.906 9.555 1 98.88 90 PHE A CA 1
ATOM 662 C C . PHE A 1 90 ? 8.422 14.203 9.977 1 98.88 90 PHE A C 1
ATOM 664 O O . PHE A 1 90 ? 7.902 14.938 10.82 1 98.88 90 PHE A O 1
ATOM 671 N N . ARG A 1 91 ? 9.508 14.422 9.234 1 98.56 91 ARG A N 1
ATOM 672 C CA . ARG A 1 91 ? 10.32 15.555 9.664 1 98.56 91 ARG A CA 1
ATOM 673 C C . ARG A 1 91 ? 10.797 16.375 8.469 1 98.56 91 ARG A C 1
ATOM 675 O O . ARG A 1 91 ? 11.398 15.828 7.539 1 98.56 91 ARG A O 1
ATOM 682 N N . ARG A 1 92 ? 10.586 17.672 8.531 1 98.62 92 ARG A N 1
ATOM 683 C CA . ARG A 1 92 ? 11.141 18.547 7.508 1 98.62 92 ARG A CA 1
ATOM 684 C C . ARG A 1 92 ? 12.648 18.719 7.688 1 98.62 92 ARG A C 1
ATOM 686 O O . ARG A 1 92 ? 13.117 19.031 8.781 1 98.62 92 ARG A O 1
ATOM 693 N N . ILE A 1 93 ? 13.367 18.469 6.664 1 98.69 93 ILE A N 1
ATOM 694 C CA . ILE A 1 93 ? 14.82 18.609 6.77 1 98.69 93 ILE A CA 1
ATOM 695 C C . ILE A 1 93 ? 15.305 19.719 5.848 1 98.69 93 ILE A C 1
ATOM 697 O O . ILE A 1 93 ? 16.453 20.172 5.945 1 98.69 93 ILE A O 1
ATOM 701 N N . ALA A 1 94 ? 14.484 20.172 4.93 1 98.69 94 ALA A N 1
ATOM 702 C CA . ALA A 1 94 ? 14.688 21.328 4.07 1 98.69 94 ALA A CA 1
ATOM 703 C C . ALA A 1 94 ? 13.359 21.969 3.689 1 98.69 94 ALA A C 1
ATOM 705 O O . ALA A 1 94 ? 12.297 21.453 4.039 1 98.69 94 ALA A O 1
ATOM 706 N N . VAL A 1 95 ? 13.367 23.109 2.938 1 98.19 95 VAL A N 1
ATOM 707 C CA . VAL A 1 95 ? 12.195 23.922 2.631 1 98.19 95 VAL A CA 1
ATOM 708 C C . VAL A 1 95 ? 11.102 23.047 2.021 1 98.19 95 VAL A C 1
ATOM 710 O O . VAL A 1 95 ? 9.922 23.203 2.348 1 98.19 95 VAL A O 1
ATOM 713 N N . ASP A 1 96 ? 11.516 22.125 1.095 1 98.69 96 ASP A N 1
ATOM 714 C CA . ASP A 1 96 ? 10.523 21.312 0.381 1 98.69 96 ASP A CA 1
ATOM 715 C C . ASP A 1 96 ? 10.797 19.828 0.564 1 98.69 96 ASP A C 1
ATOM 717 O O . ASP A 1 96 ? 10.359 19 -0.241 1 98.69 96 ASP A O 1
ATOM 721 N N . ASP A 1 97 ? 11.523 19.469 1.589 1 98.88 97 ASP A N 1
ATOM 722 C CA . ASP A 1 97 ? 11.961 18.078 1.756 1 98.88 97 ASP A CA 1
ATOM 723 C C . ASP A 1 97 ? 11.664 17.578 3.164 1 98.88 97 ASP A C 1
ATOM 725 O O . ASP A 1 97 ? 12.18 18.109 4.145 1 98.88 97 ASP A O 1
ATOM 729 N N . CYS A 1 98 ? 10.82 16.547 3.246 1 98.94 98 CYS A N 1
ATOM 730 C CA . CYS A 1 98 ? 10.5 15.898 4.516 1 98.94 98 CYS A CA 1
ATOM 731 C C . CYS A 1 98 ? 10.922 14.438 4.516 1 98.94 98 CYS A C 1
ATOM 733 O O . CYS A 1 98 ? 10.734 13.734 3.521 1 98.94 98 CYS A O 1
ATOM 735 N N . LEU A 1 99 ? 11.516 14.008 5.613 1 98.94 99 LEU A N 1
ATOM 736 C CA . LEU A 1 99 ? 12.023 12.656 5.801 1 98.94 99 LEU A CA 1
ATOM 737 C C . LEU A 1 99 ? 11.016 11.797 6.562 1 98.94 99 LEU A C 1
ATOM 739 O O . LEU A 1 99 ? 10.461 12.234 7.57 1 98.94 99 LEU A O 1
ATOM 743 N N . VAL A 1 100 ? 10.828 10.672 6.016 1 98.94 100 VAL A N 1
ATOM 744 C CA . VAL A 1 100 ? 9.883 9.734 6.617 1 98.94 100 VAL A CA 1
ATOM 745 C C . VAL A 1 100 ? 10.633 8.758 7.523 1 98.94 100 VAL A C 1
ATOM 747 O O . VAL A 1 100 ? 11.688 8.234 7.148 1 98.94 100 VAL A O 1
ATOM 750 N N . ASN A 1 101 ? 10.07 8.492 8.711 1 98.88 101 ASN A N 1
ATOM 751 C CA . ASN A 1 101 ? 10.547 7.457 9.625 1 98.88 101 ASN A CA 1
ATOM 752 C C . ASN A 1 101 ? 12.016 7.668 9.992 1 98.88 101 ASN A C 1
ATOM 754 O O . ASN A 1 101 ? 12.781 6.707 10.094 1 98.88 101 ASN A O 1
ATOM 758 N N . ASP A 1 102 ? 12.367 8.898 10.016 1 98.56 102 ASP A N 1
ATOM 759 C CA . ASP A 1 102 ? 13.734 9.281 10.359 1 98.56 102 ASP A CA 1
ATOM 760 C C . ASP A 1 102 ? 14.75 8.562 9.477 1 98.56 102 ASP A C 1
ATOM 762 O O . ASP A 1 102 ? 15.844 8.219 9.938 1 98.56 102 ASP A O 1
ATOM 766 N N . GLY A 1 103 ? 14.359 8.242 8.305 1 98.75 103 GLY A N 1
ATOM 767 C CA . GLY A 1 103 ? 15.242 7.629 7.328 1 98.75 103 GLY A CA 1
ATOM 768 C C . GLY A 1 103 ? 15.352 6.121 7.484 1 98.75 103 GLY A C 1
ATOM 769 O O . GLY A 1 103 ? 16.016 5.457 6.684 1 98.75 103 GLY A O 1
ATOM 770 N N . ARG A 1 104 ? 14.719 5.484 8.461 1 98.81 104 ARG A N 1
ATOM 771 C CA . ARG A 1 104 ? 14.781 4.047 8.695 1 98.81 104 ARG A CA 1
ATOM 772 C C . ARG A 1 104 ? 13.969 3.285 7.652 1 98.81 104 ARG A C 1
ATOM 774 O O . ARG A 1 104 ? 13.062 3.846 7.035 1 98.81 104 ARG A O 1
ATOM 781 N N . ALA A 1 105 ? 14.266 2.037 7.516 1 98.75 105 ALA A N 1
ATOM 782 C CA . ALA A 1 105 ? 13.648 1.216 6.477 1 98.75 105 ALA A CA 1
ATOM 783 C C . ALA A 1 105 ? 12.203 0.875 6.836 1 98.75 105 ALA A C 1
ATOM 785 O O . ALA A 1 105 ? 11.898 0.603 8 1 98.75 105 ALA A O 1
ATOM 786 N N . LEU A 1 106 ? 11.383 0.964 5.844 1 98.81 106 LEU A N 1
ATOM 787 C CA . LEU A 1 106 ? 10.023 0.426 5.891 1 98.81 106 LEU A CA 1
ATOM 788 C C . LEU A 1 106 ? 9.953 -0.927 5.191 1 98.81 106 LEU A C 1
ATOM 790 O O . LEU A 1 106 ? 10.141 -1.013 3.975 1 98.81 106 LEU A O 1
ATOM 794 N N . ALA A 1 107 ? 9.641 -1.976 5.938 1 98.62 107 ALA A N 1
ATOM 795 C CA . ALA A 1 107 ? 9.648 -3.338 5.414 1 98.62 107 ALA A CA 1
ATOM 796 C C . ALA A 1 107 ? 8.523 -3.543 4.406 1 98.62 107 ALA A C 1
ATOM 798 O O . ALA A 1 107 ? 7.547 -2.787 4.391 1 98.62 107 ALA A O 1
ATOM 799 N N . PRO A 1 108 ? 8.664 -4.562 3.502 1 98.31 108 PRO A N 1
ATOM 800 C CA . PRO A 1 108 ? 7.566 -4.898 2.596 1 98.31 108 PRO A CA 1
ATOM 801 C C . PRO A 1 108 ? 6.23 -5.047 3.32 1 98.31 108 PRO A C 1
ATOM 803 O O . PRO A 1 108 ? 6.145 -5.766 4.32 1 98.31 108 PRO A O 1
ATOM 806 N N . GLY A 1 109 ? 5.254 -4.348 2.824 1 98.38 109 GLY A N 1
ATOM 807 C CA . GLY A 1 109 ? 3.924 -4.469 3.398 1 98.38 109 GLY A CA 1
ATOM 808 C C . GLY A 1 109 ? 3.721 -3.598 4.621 1 98.38 109 GLY A C 1
ATOM 809 O O . GLY A 1 109 ? 2.604 -3.48 5.129 1 98.38 109 GLY A O 1
ATOM 810 N N . ALA A 1 110 ? 4.773 -3.004 5.141 1 98.62 110 ALA A N 1
ATOM 811 C CA . ALA A 1 110 ? 4.648 -2.189 6.348 1 98.62 110 ALA A CA 1
ATOM 812 C C . ALA A 1 110 ? 4.102 -0.804 6.023 1 98.62 110 ALA A C 1
ATOM 814 O O . ALA A 1 110 ? 4.27 -0.31 4.906 1 98.62 110 ALA A O 1
ATOM 815 N N . ALA A 1 111 ? 3.496 -0.208 7.027 1 98.81 111 ALA A N 1
ATOM 816 C CA . ALA A 1 111 ? 2.93 1.131 6.887 1 98.81 111 ALA A CA 1
ATOM 817 C C . ALA A 1 111 ? 3.197 1.974 8.133 1 98.81 111 ALA A C 1
ATOM 819 O O . ALA A 1 111 ? 3.381 1.435 9.227 1 98.81 111 ALA A O 1
ATOM 820 N N . LEU A 1 112 ? 3.213 3.277 7.898 1 98.44 112 LEU A N 1
ATOM 821 C CA . LEU A 1 112 ? 3.223 4.285 8.953 1 98.44 112 LEU A CA 1
ATOM 822 C C . LEU A 1 112 ? 2.139 5.332 8.719 1 98.44 112 LEU A C 1
ATOM 824 O O . LEU A 1 112 ? 1.738 5.57 7.574 1 98.44 112 LEU A O 1
ATOM 828 N N . SER A 1 113 ? 1.739 5.914 9.828 1 98.62 113 SER A N 1
ATOM 829 C CA . SER A 1 113 ? 0.718 6.941 9.656 1 98.62 113 SER A CA 1
ATOM 830 C C . SER A 1 113 ? 0.939 8.102 10.617 1 98.62 113 SER A C 1
ATOM 832 O O . SER A 1 113 ? 1.553 7.934 11.672 1 98.62 113 SER A O 1
ATOM 834 N N . PHE A 1 114 ? 0.46 9.289 10.273 1 98.62 114 PHE A N 1
ATOM 835 C CA . PHE A 1 114 ? 0.406 10.453 11.156 1 98.62 114 PHE A CA 1
ATOM 836 C C . PHE A 1 114 ? -0.774 11.352 10.797 1 98.62 114 PHE A C 1
ATOM 838 O O . PHE A 1 114 ? -1.37 11.203 9.727 1 98.62 114 PHE A O 1
ATOM 845 N N . ARG A 1 115 ? -1.02 12.156 11.711 1 98.31 115 ARG A N 1
ATOM 846 C CA . ARG A 1 115 ? -2.09 13.125 11.508 1 98.31 115 ARG A CA 1
ATOM 847 C C . ARG A 1 115 ? -1.536 14.547 11.477 1 98.31 115 ARG A C 1
ATOM 849 O O . ARG A 1 115 ? -0.544 14.852 12.141 1 98.31 115 ARG A O 1
ATOM 856 N N . TYR A 1 116 ? -2.209 15.359 10.688 1 98.69 116 TYR A N 1
ATOM 857 C CA . TYR A 1 116 ? -1.946 16.797 10.727 1 98.69 116 TYR A CA 1
ATOM 858 C C . TYR A 1 116 ? -3.238 17.594 10.594 1 98.69 116 TYR A C 1
ATOM 860 O O . TYR A 1 116 ? -4.273 17.047 10.203 1 98.69 116 TYR A O 1
ATOM 868 N N . ALA A 1 117 ? -3.1 18.828 11.023 1 98.62 117 ALA A N 1
ATOM 869 C CA . ALA A 1 117 ? -4.254 19.719 10.938 1 98.62 117 ALA A CA 1
ATOM 870 C C . ALA A 1 117 ? -3.941 20.953 10.094 1 98.62 117 ALA A C 1
ATOM 872 O O . ALA A 1 117 ? -2.924 21.625 10.305 1 98.62 117 ALA A O 1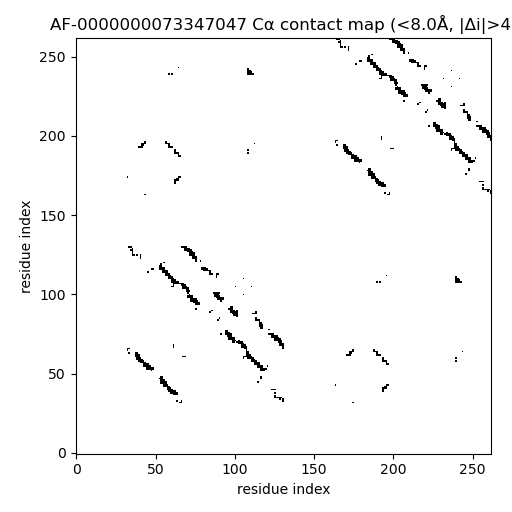
ATOM 873 N N . SER A 1 118 ? -4.789 21.141 9.102 1 98.12 118 SER A N 1
ATOM 874 C CA . SER A 1 118 ? -4.594 22.281 8.203 1 98.12 118 SER A CA 1
ATOM 875 C C . SER A 1 118 ? -5.891 22.641 7.492 1 98.12 118 SER A C 1
ATOM 877 O O . SER A 1 118 ? -6.828 21.844 7.445 1 98.12 118 SER A O 1
ATOM 879 N N . THR A 1 119 ? -5.945 23.828 6.914 1 96.31 119 THR A N 1
ATOM 880 C CA . THR A 1 119 ? -7.121 24.281 6.176 1 96.31 119 THR A CA 1
ATOM 881 C C . THR A 1 119 ? -7.168 23.625 4.793 1 96.31 119 THR A C 1
ATOM 883 O O . THR A 1 119 ? -8.203 23.641 4.129 1 96.31 119 THR A O 1
ATOM 886 N N . LYS A 1 120 ? -6.082 23.078 4.41 1 96.5 120 LYS A N 1
ATOM 887 C CA . LYS A 1 120 ? -6.043 22.391 3.119 1 96.5 120 LYS A CA 1
ATOM 888 C C . LYS A 1 120 ? -5.262 21.078 3.217 1 96.5 120 LYS A C 1
ATOM 890 O O . LYS A 1 120 ? -4.461 20.891 4.137 1 96.5 120 LYS A O 1
ATOM 895 N N . GLN A 1 121 ? -5.531 20.234 2.318 1 97.44 121 GLN A N 1
ATOM 896 C CA . GLN A 1 121 ? -4.754 19 2.193 1 97.44 121 GLN A CA 1
ATOM 897 C C . GLN A 1 121 ? -3.492 19.234 1.366 1 97.44 121 GLN A C 1
ATOM 899 O O . GLN A 1 121 ? -3.553 19.812 0.28 1 97.44 121 GLN A O 1
ATOM 904 N N . TYR A 1 122 ? -2.42 18.719 1.854 1 98.31 122 TYR A N 1
ATOM 905 C CA . TYR A 1 122 ? -1.172 18.859 1.111 1 98.31 122 TYR A CA 1
ATOM 906 C C . TYR A 1 122 ? -0.877 17.578 0.317 1 98.31 122 TYR A C 1
ATOM 908 O O . TYR A 1 122 ? -0.979 16.469 0.845 1 98.31 122 TYR A O 1
ATOM 916 N N . PRO A 1 123 ? -0.504 17.562 -0.93 1 96.62 123 PRO A N 1
ATOM 917 C CA . PRO A 1 123 ? -0.29 16.375 -1.751 1 96.62 123 PRO A CA 1
ATOM 918 C C . PRO A 1 123 ? 0.829 15.484 -1.215 1 96.62 123 PRO A C 1
ATOM 920 O O . PRO A 1 123 ? 0.721 14.258 -1.263 1 96.62 123 PRO A O 1
ATOM 923 N N . LEU A 1 124 ? 1.908 15.82 -0.815 1 98.62 124 LEU A N 1
ATOM 924 C CA . LEU A 1 124 ? 3.072 15.141 -0.256 1 98.62 124 LEU A CA 1
ATOM 925 C C . LEU A 1 124 ? 3.574 14.055 -1.2 1 98.62 124 LEU A C 1
ATOM 927 O O . LEU A 1 124 ? 3.678 12.883 -0.812 1 98.62 124 LEU A O 1
ATOM 931 N N . PRO A 1 125 ? 3.984 14.398 -2.445 1 98.81 125 PRO A N 1
ATOM 932 C CA . PRO A 1 125 ? 4.477 13.359 -3.361 1 98.81 125 PRO A CA 1
ATOM 933 C C . PRO A 1 125 ? 5.836 12.805 -2.949 1 98.81 125 PRO A C 1
ATOM 935 O O . PRO A 1 125 ? 6.672 13.539 -2.414 1 98.81 125 PRO A O 1
ATOM 938 N N . VAL A 1 126 ? 6.047 11.539 -3.314 1 98.88 126 VAL A N 1
ATOM 939 C CA . VAL A 1 126 ? 7.34 10.906 -3.053 1 98.88 126 VAL A CA 1
ATOM 940 C C . VAL A 1 126 ? 8.383 11.445 -4.027 1 98.88 126 VAL A C 1
ATOM 942 O O . VAL A 1 126 ? 8.188 11.414 -5.242 1 98.88 126 VAL A O 1
ATOM 945 N N . VAL A 1 127 ? 9.445 11.883 -3.426 1 98.81 127 VAL A N 1
ATOM 946 C CA . VAL A 1 127 ? 10.516 12.43 -4.25 1 98.81 127 VAL A CA 1
ATOM 947 C C . VAL A 1 127 ? 11.586 11.367 -4.477 1 98.81 127 VAL A C 1
ATOM 949 O O . VAL A 1 127 ? 12.078 11.195 -5.594 1 98.81 127 VAL A O 1
ATOM 952 N N . SER A 1 128 ? 11.914 10.703 -3.441 1 98.56 128 SER A N 1
ATOM 953 C CA . SER A 1 128 ? 12.93 9.664 -3.557 1 98.56 128 SER A CA 1
ATOM 954 C C . SER A 1 128 ? 12.812 8.648 -2.424 1 98.56 128 SER A C 1
ATOM 956 O O . SER A 1 128 ? 12.211 8.938 -1.389 1 98.56 128 SER A O 1
ATOM 958 N N . ALA A 1 129 ? 13.352 7.574 -2.656 1 98.62 129 ALA A N 1
ATOM 959 C CA . ALA A 1 129 ? 13.484 6.465 -1.718 1 98.62 129 ALA A CA 1
ATOM 960 C C . ALA A 1 129 ? 14.625 5.531 -2.127 1 98.62 129 ALA A C 1
ATOM 962 O O . ALA A 1 129 ? 14.859 5.312 -3.316 1 98.62 129 ALA A O 1
ATOM 963 N N . THR A 1 130 ? 15.25 5.016 -1.091 1 97.69 130 THR A N 1
ATOM 964 C CA . THR A 1 130 ? 16.344 4.094 -1.382 1 97.69 130 THR A CA 1
ATOM 965 C C . THR A 1 130 ? 15.914 2.652 -1.112 1 97.69 130 THR A C 1
ATOM 967 O O . THR A 1 130 ? 15.281 2.365 -0.093 1 97.69 130 THR A O 1
ATOM 970 N N . CYS A 1 131 ? 16.219 1.787 -2.135 1 94.62 131 CYS A N 1
ATOM 971 C CA . CYS A 1 131 ? 15.875 0.38 -1.964 1 94.62 131 CYS A CA 1
ATOM 972 C C . CYS A 1 131 ? 17.047 -0.518 -2.334 1 94.62 131 CYS A C 1
ATOM 974 O O . CYS A 1 131 ? 17.953 -0.102 -3.068 1 94.62 131 CYS A O 1
ATOM 976 N N . MET B 1 1 ? -86.625 -16.688 19.734 1 31.34 1 MET B N 1
ATOM 977 C CA . MET B 1 1 ? -86.5 -15.555 18.844 1 31.34 1 MET B CA 1
ATOM 978 C C . MET B 1 1 ? -85.438 -14.586 19.391 1 31.34 1 MET B C 1
ATOM 980 O O . MET B 1 1 ? -85.75 -13.703 20.188 1 31.34 1 MET B O 1
ATOM 984 N N . THR B 1 2 ? -84.188 -15.172 19.906 1 39.34 2 THR B N 1
ATOM 985 C CA . THR B 1 2 ? -83.062 -14.656 20.641 1 39.34 2 THR B CA 1
ATOM 986 C C . THR B 1 2 ? -82.312 -13.641 19.797 1 39.34 2 THR B C 1
ATOM 988 O O . THR B 1 2 ? -82 -13.898 18.641 1 39.34 2 THR B O 1
ATOM 991 N N . GLY B 1 3 ? -82.562 -12.328 20.016 1 33.09 3 GLY B N 1
ATOM 992 C CA . GLY B 1 3 ? -82.062 -11.109 19.359 1 33.09 3 GLY B CA 1
ATOM 993 C C . GLY B 1 3 ? -80.562 -11 19.297 1 33.09 3 GLY B C 1
ATOM 994 O O . GLY B 1 3 ? -79.875 -10.93 20.344 1 33.09 3 GLY B O 1
ATOM 995 N N . LEU B 1 4 ? -79.938 -11.578 18.234 1 34.28 4 LEU B N 1
ATOM 996 C CA . LEU B 1 4 ? -78.5 -11.672 17.938 1 34.28 4 LEU B CA 1
ATOM 997 C C . LEU B 1 4 ? -77.875 -10.289 17.703 1 34.28 4 LEU B C 1
ATOM 999 O O . LEU B 1 4 ? -78.25 -9.594 16.75 1 34.28 4 LEU B O 1
ATOM 1003 N N . LEU B 1 5 ? -77.75 -9.586 18.859 1 30.97 5 LEU B N 1
ATOM 1004 C CA . LEU B 1 5 ? -77.188 -8.25 18.719 1 30.97 5 LEU B CA 1
ATOM 1005 C C . LEU B 1 5 ? -75.875 -8.281 18 1 30.97 5 LEU B C 1
ATOM 1007 O O . LEU B 1 5 ? -74.938 -8.977 18.422 1 30.97 5 LEU B O 1
ATOM 1011 N N . LEU B 1 6 ? -75.875 -8.086 16.703 1 31.2 6 LEU B N 1
ATOM 1012 C CA . LEU B 1 6 ? -74.812 -7.953 15.773 1 31.2 6 LEU B CA 1
ATOM 1013 C C . LEU B 1 6 ? -73.875 -6.77 16.141 1 31.2 6 LEU B C 1
ATOM 1015 O O . LEU B 1 6 ? -74.375 -5.621 16.125 1 31.2 6 LEU B O 1
ATOM 1019 N N . LEU B 1 7 ? -73.125 -6.961 17.203 1 32.06 7 LEU B N 1
ATOM 1020 C CA . LEU B 1 7 ? -72.188 -5.887 17.562 1 32.06 7 LEU B CA 1
ATOM 1021 C C . LEU B 1 7 ? -71.25 -5.547 16.391 1 32.06 7 LEU B C 1
ATOM 1023 O O . LEU B 1 7 ? -70.625 -6.438 15.805 1 32.06 7 LEU B O 1
ATOM 1027 N N . SER B 1 8 ? -71.688 -4.477 15.688 1 30.86 8 SER B N 1
ATOM 1028 C CA . SER B 1 8 ? -70.938 -3.857 14.594 1 30.86 8 SER B CA 1
ATOM 1029 C C . SER B 1 8 ? -69.5 -3.445 15.031 1 30.86 8 SER B C 1
ATOM 1031 O O . SER B 1 8 ? -69.375 -2.711 16.016 1 30.86 8 SER B O 1
ATOM 1033 N N . SER B 1 9 ? -68.625 -4.426 15.047 1 32.34 9 SER B N 1
ATOM 1034 C CA . SER B 1 9 ? -67.188 -4.129 15.305 1 32.34 9 SER B CA 1
ATOM 1035 C C . SER B 1 9 ? -66.688 -3.049 14.367 1 32.34 9 SER B C 1
ATOM 1037 O O . SER B 1 9 ? -66.812 -3.172 13.141 1 32.34 9 SER B O 1
ATOM 1039 N N . HIS B 1 10 ? -66.938 -1.765 14.781 1 30.55 10 HIS B N 1
ATOM 1040 C CA . HIS B 1 10 ? -66.312 -0.658 14.07 1 30.55 10 HIS B CA 1
ATOM 1041 C C . HIS B 1 10 ? -64.812 -0.889 13.898 1 30.55 10 HIS B C 1
ATOM 1043 O O . HIS B 1 10 ? -64.125 -1.102 14.875 1 30.55 10 HIS B O 1
ATOM 1049 N N . GLU B 1 11 ? -64.438 -1.621 12.852 1 31.56 11 GLU B N 1
ATOM 1050 C CA . GLU B 1 11 ? -63.031 -1.781 12.461 1 31.56 11 GLU B CA 1
ATOM 1051 C C . GLU B 1 11 ? -62.375 -0.429 12.219 1 31.56 11 GLU B C 1
ATOM 1053 O O . GLU B 1 11 ? -62.812 0.352 11.383 1 31.56 11 GLU B O 1
ATOM 1058 N N . GLY B 1 12 ? -62.031 0.323 13.328 1 27.94 12 GLY B N 1
ATOM 1059 C CA . GLY B 1 12 ? -61.25 1.54 13.18 1 27.94 12 GLY B CA 1
ATOM 1060 C C . GLY B 1 12 ? -60.062 1.382 12.234 1 27.94 12 GLY B C 1
ATOM 1061 O O . GLY B 1 12 ? -59.375 0.363 12.266 1 27.94 12 GLY B O 1
ATOM 1062 N N . ASN B 1 13 ? -60.281 1.868 11.016 1 30.39 13 ASN B N 1
ATOM 1063 C CA . ASN B 1 13 ? -59.281 2.02 9.953 1 30.39 13 ASN B CA 1
ATOM 1064 C C . ASN B 1 13 ? -58.031 2.719 10.445 1 30.39 13 ASN B C 1
ATOM 1066 O O . ASN B 1 13 ? -58.062 3.887 10.836 1 30.39 13 ASN B O 1
ATOM 1070 N N . VAL B 1 14 ? -57.312 2.111 11.383 1 28.61 14 VAL B N 1
ATOM 1071 C C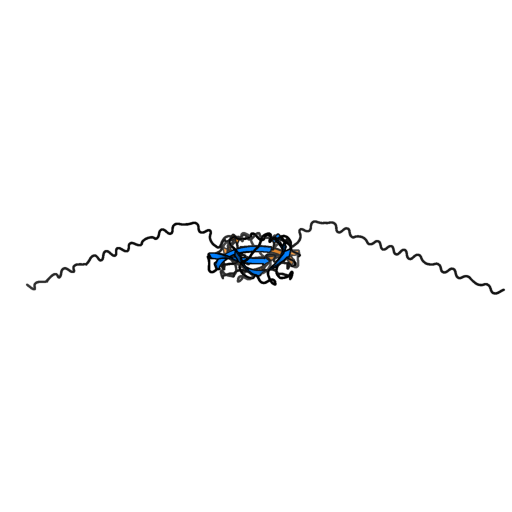A . VAL B 1 14 ? -56 2.701 11.672 1 28.61 14 VAL B CA 1
ATOM 1072 C C . VAL B 1 14 ? -55.25 2.969 10.367 1 28.61 14 VAL B C 1
ATOM 1074 O O . VAL B 1 14 ? -55.031 2.053 9.578 1 28.61 14 VAL B O 1
ATOM 1077 N N . THR B 1 15 ? -55.656 4.094 9.734 1 26.36 15 THR B N 1
ATOM 1078 C CA . THR B 1 15 ? -54.812 4.555 8.641 1 26.36 15 THR B CA 1
ATOM 1079 C C . THR B 1 15 ? -53.344 4.605 9.07 1 26.36 15 THR B C 1
ATOM 1081 O O . THR B 1 15 ? -52.969 5.352 9.984 1 26.36 15 THR B O 1
ATOM 1084 N N . ARG B 1 16 ? -52.688 3.434 9.234 1 24.78 16 ARG B N 1
ATOM 1085 C CA . ARG B 1 16 ? -51.219 3.426 9.344 1 24.78 16 ARG B CA 1
ATOM 1086 C C . ARG B 1 16 ? -50.594 4.363 8.312 1 24.78 16 ARG B C 1
ATOM 1088 O O . ARG B 1 16 ? -50.625 4.094 7.113 1 24.78 16 ARG B O 1
ATOM 1095 N N . GLY B 1 17 ? -50.938 5.664 8.359 1 23.64 17 GLY B N 1
ATOM 1096 C CA . GLY B 1 17 ? -50.188 6.57 7.496 1 23.64 17 GLY B CA 1
ATOM 1097 C C . GLY B 1 17 ? -48.688 6.402 7.602 1 23.64 17 GLY B C 1
ATOM 1098 O O . GLY B 1 17 ? -48.062 7.012 8.461 1 23.64 17 GLY B O 1
ATOM 1099 N N . ASP B 1 18 ? -48.188 5.191 7.609 1 24.8 18 ASP B N 1
ATOM 1100 C CA . ASP B 1 18 ? -46.719 5.125 7.547 1 24.8 18 ASP B CA 1
ATOM 1101 C C . ASP B 1 18 ? -46.188 5.945 6.375 1 24.8 18 ASP B C 1
ATOM 1103 O O . ASP B 1 18 ? -46.281 5.52 5.219 1 24.8 18 ASP B O 1
ATOM 1107 N N . ASP B 1 19 ? -46.438 7.219 6.371 1 26.09 19 ASP B N 1
ATOM 1108 C CA . ASP B 1 19 ? -45.594 7.988 5.465 1 26.09 19 ASP B CA 1
ATOM 1109 C C . ASP B 1 19 ? -44.125 7.59 5.613 1 26.09 19 ASP B C 1
ATOM 1111 O O . ASP B 1 19 ? -43.5 7.883 6.637 1 26.09 19 ASP B O 1
ATOM 1115 N N . PHE B 1 20 ? -43.781 6.387 5.172 1 26.59 20 PHE B N 1
ATOM 1116 C CA . PHE B 1 20 ? -42.375 6.137 4.875 1 26.59 20 PHE B CA 1
ATOM 1117 C C . PHE B 1 20 ? -41.781 7.316 4.125 1 26.59 20 PHE B C 1
ATOM 1119 O O . PHE B 1 20 ? -42.125 7.574 2.971 1 26.59 20 PHE B O 1
ATOM 1126 N N . PHE B 1 21 ? -41.594 8.422 4.766 1 25.27 21 PHE B N 1
ATOM 1127 C CA . PHE B 1 21 ? -40.688 9.359 4.156 1 25.27 21 PHE B CA 1
ATOM 1128 C C . PHE B 1 21 ? -39.469 8.633 3.602 1 25.27 21 PHE B C 1
ATOM 1130 O O . PHE B 1 21 ? -38.688 8.016 4.355 1 25.27 21 PHE B O 1
ATOM 1137 N N . GLN B 1 22 ? -39.625 7.98 2.512 1 27.67 22 GLN B N 1
ATOM 1138 C CA . GLN B 1 22 ? -38.438 7.691 1.726 1 27.67 22 GLN B CA 1
ATOM 1139 C C . GLN B 1 22 ? -37.469 8.875 1.737 1 27.67 22 GLN B C 1
ATOM 1141 O O . GLN B 1 22 ? -37.75 9.914 1.143 1 27.67 22 GLN B O 1
ATOM 1146 N N . VAL B 1 23 ? -36.938 9.125 2.855 1 26.8 23 VAL B N 1
ATOM 1147 C CA . VAL B 1 23 ? -35.781 9.992 2.717 1 26.8 23 VAL B CA 1
ATOM 1148 C C . VAL B 1 23 ? -35.062 9.688 1.401 1 26.8 23 VAL B C 1
ATOM 1150 O O . VAL B 1 23 ? -34.625 8.562 1.175 1 26.8 23 VAL B O 1
ATOM 1153 N N . LYS B 1 24 ? -35.594 10.164 0.371 1 30.2 24 LYS B N 1
ATOM 1154 C CA . LYS B 1 24 ? -34.75 10.305 -0.805 1 30.2 24 LYS B CA 1
ATOM 1155 C C . LYS B 1 24 ? -33.312 10.695 -0.41 1 30.2 24 LYS B C 1
ATOM 1157 O O . LYS B 1 24 ? -33.094 11.828 0.017 1 30.2 24 LYS B O 1
ATOM 1162 N N . GLY B 1 25 ? -32.625 9.805 0.168 1 28.47 25 GLY B N 1
ATOM 1163 C CA . GLY B 1 25 ? -31.188 10.086 0.199 1 28.47 25 GLY B CA 1
ATOM 1164 C C . GLY B 1 25 ? -30.672 10.70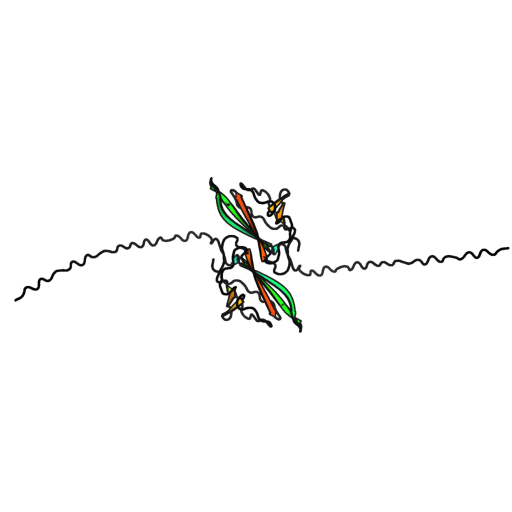3 -1.085 1 28.47 25 GLY B C 1
ATOM 1165 O O . GLY B 1 25 ? -30.844 10.141 -2.166 1 28.47 25 GLY B O 1
ATOM 1166 N N . SER B 1 26 ? -30.938 11.852 -1.337 1 29.38 26 SER B N 1
ATOM 1167 C CA . SER B 1 26 ? -30.141 12.484 -2.385 1 29.38 26 SER B CA 1
ATOM 1168 C C . SER B 1 26 ? -28.75 11.867 -2.482 1 29.38 26 SER B C 1
ATOM 1170 O O . SER B 1 26 ? -28.047 11.766 -1.481 1 29.38 26 SER B O 1
ATOM 1172 N N . ALA B 1 27 ? -28.5 11.07 -3.453 1 32.62 27 ALA B N 1
ATOM 1173 C CA . ALA B 1 27 ? -27.188 10.625 -3.928 1 32.62 27 ALA B CA 1
ATOM 1174 C C . ALA B 1 27 ? -26.172 11.75 -3.854 1 32.62 27 ALA B C 1
ATOM 1176 O O . ALA B 1 27 ? -25.969 12.492 -4.82 1 32.62 27 ALA B O 1
ATOM 1177 N N . THR B 1 28 ? -26.281 12.719 -3.049 1 32.5 28 THR B N 1
ATOM 1178 C CA . THR B 1 28 ? -25.031 13.477 -3.018 1 32.5 28 THR B CA 1
ATOM 1179 C C . THR B 1 28 ? -23.828 12.539 -3.139 1 32.5 28 THR B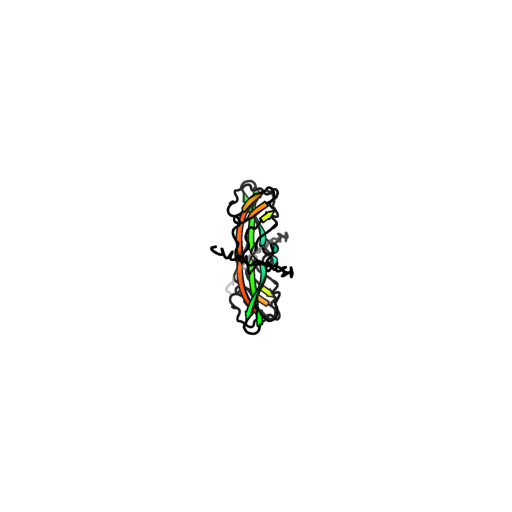 C 1
ATOM 1181 O O . THR B 1 28 ? -23.734 11.547 -2.412 1 32.5 28 THR B O 1
ATOM 1184 N N . ASN B 1 29 ? -23.328 12.273 -4.234 1 35.62 29 ASN B N 1
ATOM 1185 C CA . ASN B 1 29 ? -22.109 11.578 -4.609 1 35.62 29 ASN B CA 1
ATOM 1186 C C . ASN B 1 29 ? -21.031 11.711 -3.531 1 35.62 29 ASN B C 1
ATOM 1188 O O . ASN B 1 29 ? -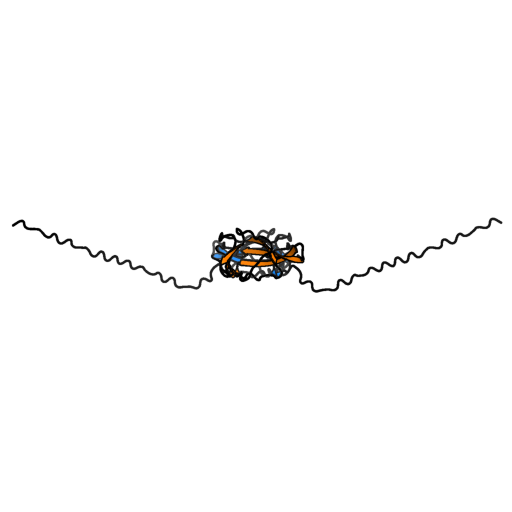20.25 12.672 -3.537 1 35.62 29 ASN B O 1
ATOM 1192 N N . GLN B 1 30 ? -21.266 11.789 -2.307 1 38.66 30 GLN B N 1
ATOM 1193 C CA . GLN B 1 30 ? -20.156 11.695 -1.362 1 38.66 30 GLN B CA 1
ATOM 1194 C C . GLN B 1 30 ? -19.094 10.711 -1.854 1 38.66 30 GLN B C 1
ATOM 1196 O O . GLN B 1 30 ? -19.391 9.531 -2.059 1 38.66 30 GLN B O 1
ATOM 1201 N N . MET B 1 31 ? -18.266 11.016 -2.816 1 48.44 31 MET B N 1
ATOM 1202 C CA . MET B 1 31 ? -17.125 10.195 -3.215 1 48.44 31 MET B CA 1
ATOM 1203 C C . MET B 1 31 ? -16.703 9.258 -2.088 1 48.44 31 MET B C 1
ATOM 1205 O O . MET B 1 31 ? -16.5 9.695 -0.955 1 48.44 31 MET B O 1
ATOM 1209 N N . SER B 1 32 ? -17.125 8.117 -2.139 1 59.41 32 SER B N 1
ATOM 1210 C CA . SER B 1 32 ? -16.812 7.098 -1.141 1 59.41 32 SER B CA 1
ATOM 1211 C C . SER B 1 32 ? -15.398 7.281 -0.598 1 59.41 32 SER B C 1
ATOM 1213 O O . SER B 1 32 ? -14.5 7.688 -1.33 1 59.41 32 SER B O 1
ATOM 1215 N N . LYS B 1 33 ? -15.352 7.262 0.804 1 83.19 33 LYS B N 1
ATOM 1216 C CA . LYS B 1 33 ? -14.07 7.332 1.51 1 83.19 33 LYS B CA 1
ATOM 1217 C C . LYS B 1 33 ? -13.164 6.172 1.11 1 83.19 33 LYS B C 1
ATOM 1219 O O . LYS B 1 33 ? -11.992 6.137 1.494 1 83.19 33 LYS B O 1
ATOM 1224 N N . CYS B 1 34 ? -13.859 5.262 0.233 1 92.38 34 CYS B N 1
ATOM 1225 C CA . CYS B 1 34 ? -13.047 4.102 -0.121 1 92.38 34 CYS B CA 1
ATOM 1226 C C . CYS B 1 34 ? -13.383 3.617 -1.528 1 92.38 34 CYS B C 1
ATOM 1228 O O . CYS B 1 34 ? -14.445 3.924 -2.062 1 92.38 34 CYS B O 1
ATOM 1230 N N . SER B 1 35 ? -12.445 3.084 -2.186 1 95.81 35 SER B N 1
ATOM 1231 C CA . SER B 1 35 ? -12.508 2.482 -3.514 1 95.81 35 SER B CA 1
ATOM 1232 C C . SER B 1 35 ? -11.68 1.206 -3.586 1 95.81 35 SER B C 1
ATOM 1234 O O . SER B 1 35 ? -10.672 1.075 -2.891 1 95.81 35 SER B O 1
ATOM 1236 N N . LYS B 1 36 ? -12.086 0.274 -4.484 1 97.25 36 LYS B N 1
ATOM 1237 C CA . LYS B 1 36 ? -11.281 -0.925 -4.684 1 97.25 36 LYS B CA 1
ATOM 1238 C C . LYS B 1 36 ? -9.852 -0.564 -5.082 1 97.25 36 LYS B C 1
ATOM 1240 O O . LYS B 1 36 ? -8.93 -1.366 -4.906 1 97.25 36 LYS B O 1
ATOM 1245 N N . ASN B 1 37 ? -9.719 0.709 -5.594 1 97 37 ASN B N 1
ATOM 1246 C CA . ASN B 1 37 ? -8.406 1.152 -6.047 1 97 37 ASN B CA 1
ATOM 1247 C C . ASN B 1 37 ? -7.469 1.42 -4.867 1 97 37 ASN B C 1
ATOM 1249 O O . ASN B 1 37 ? -6.262 1.597 -5.055 1 97 37 ASN B O 1
ATOM 1253 N N . ASP B 1 38 ? -7.996 1.357 -3.693 1 97.75 38 ASP B N 1
ATOM 1254 C CA . ASP B 1 38 ? -7.184 1.525 -2.494 1 97.75 38 ASP B CA 1
ATOM 1255 C C . ASP B 1 38 ? -6.457 0.231 -2.137 1 97.75 38 ASP B C 1
ATOM 1257 O O . ASP B 1 38 ? -5.582 0.223 -1.269 1 97.75 38 ASP B O 1
ATOM 1261 N N . ILE B 1 39 ? -6.805 -0.852 -2.775 1 98.75 39 ILE B N 1
ATOM 1262 C CA . ILE B 1 39 ? -6.113 -2.125 -2.602 1 98.75 39 ILE B CA 1
ATOM 1263 C C . ILE B 1 39 ? -4.984 -2.242 -3.621 1 98.75 39 ILE B C 1
ATOM 1265 O O . ILE B 1 39 ? -5.219 -2.193 -4.828 1 98.75 39 ILE B O 1
ATOM 1269 N N . SER B 1 40 ? -3.822 -2.303 -3.105 1 98.56 40 SER B N 1
ATOM 1270 C CA . SER B 1 40 ? -2.66 -2.508 -3.963 1 98.56 40 SER B CA 1
ATOM 1271 C C . SER B 1 40 ? -2.314 -3.988 -4.082 1 98.56 40 SER B C 1
ATOM 1273 O O . SER B 1 40 ? -2.277 -4.703 -3.08 1 98.56 40 SER B O 1
ATOM 1275 N N . VAL B 1 41 ? -2.074 -4.484 -5.328 1 98.81 41 VAL B N 1
ATOM 1276 C CA . VAL B 1 41 ? -1.548 -5.816 -5.605 1 98.81 41 VAL B CA 1
ATOM 1277 C C . VAL B 1 41 ? -0.217 -5.703 -6.344 1 98.81 41 VAL B C 1
ATOM 1279 O O . VAL B 1 41 ? -0.169 -5.223 -7.48 1 98.81 41 VAL B O 1
ATOM 1282 N N . ALA B 1 42 ? 0.786 -6.074 -5.633 1 98.19 42 ALA B N 1
ATOM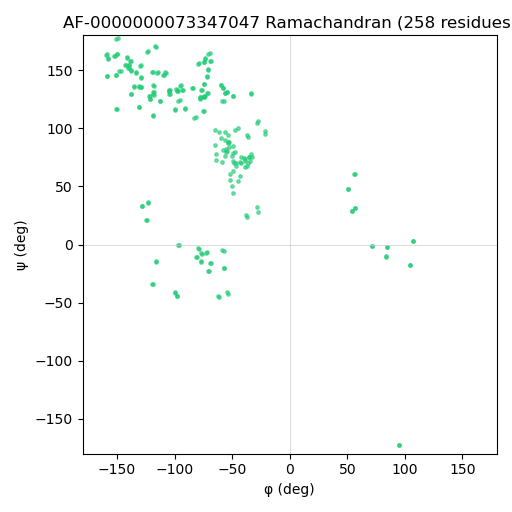 1283 C CA . ALA B 1 42 ? 2.119 -6.02 -6.223 1 98.19 42 ALA B CA 1
ATOM 1284 C C . ALA B 1 42 ? 2.752 -7.41 -6.273 1 98.19 42 ALA B C 1
ATOM 1286 O O . ALA B 1 42 ? 2.445 -8.266 -5.445 1 98.19 42 ALA B O 1
ATOM 1287 N N . GLN B 1 43 ? 3.584 -7.57 -7.344 1 97.69 43 GLN B N 1
ATOM 1288 C CA . GLN B 1 43 ? 4.238 -8.859 -7.535 1 97.69 43 GLN B CA 1
ATOM 1289 C C . GLN B 1 43 ? 5.695 -8.688 -7.949 1 97.69 43 GLN B C 1
ATOM 1291 O O . GLN B 1 43 ? 6.062 -7.656 -8.523 1 97.69 43 GLN B O 1
ATOM 1296 N N . GLY B 1 44 ? 6.496 -9.68 -7.52 1 95.81 44 GLY B N 1
ATOM 1297 C CA . GLY B 1 44 ? 7.879 -9.719 -7.969 1 95.81 44 GLY B CA 1
ATOM 1298 C C . GLY B 1 44 ? 8.453 -11.117 -8 1 95.81 44 GLY B C 1
ATOM 1299 O O . GLY B 1 44 ? 7.852 -12.055 -7.484 1 95.81 44 GLY B O 1
ATOM 1300 N N . PRO B 1 45 ? 9.555 -11.203 -8.742 1 95.75 45 PRO B N 1
ATOM 1301 C CA . PRO B 1 45 ? 10.195 -12.523 -8.789 1 95.75 45 PRO B CA 1
ATOM 1302 C C . PRO B 1 45 ? 10.617 -13.016 -7.406 1 95.75 45 PRO B C 1
ATOM 1304 O O . PRO B 1 45 ? 11.055 -12.227 -6.566 1 95.75 45 PRO B O 1
ATOM 1307 N N . ALA B 1 46 ? 10.352 -14.336 -7.172 1 96.75 46 ALA B N 1
ATOM 1308 C CA . ALA B 1 46 ? 10.688 -14.914 -5.875 1 96.75 46 ALA B CA 1
ATOM 1309 C C . ALA B 1 46 ? 11.516 -16.188 -6.039 1 96.75 46 ALA B C 1
ATOM 1311 O O . ALA B 1 46 ? 11.328 -17.156 -5.301 1 96.75 46 ALA B O 1
ATOM 1312 N N . GLY B 1 47 ? 12.312 -16.203 -7.035 1 96 47 GLY B N 1
ATOM 1313 C CA . GLY B 1 47 ? 13.164 -17.344 -7.285 1 96 47 GLY B CA 1
ATOM 1314 C C . GLY B 1 47 ? 12.562 -18.328 -8.266 1 96 47 GLY B C 1
ATOM 1315 O O . GLY B 1 47 ? 11.648 -17.984 -9.023 1 96 47 GLY B O 1
ATOM 1316 N N . THR B 1 48 ? 13.227 -19.516 -8.43 1 97 48 THR B N 1
ATOM 1317 C CA . THR B 1 48 ? 12.758 -20.578 -9.312 1 97 48 THR B CA 1
ATOM 1318 C C . THR B 1 48 ? 12.727 -21.922 -8.57 1 97 48 THR B C 1
ATOM 1320 O O . THR B 1 48 ? 13.5 -22.141 -7.637 1 97 48 THR B O 1
ATOM 1323 N N . LEU B 1 49 ? 11.75 -22.75 -8.875 1 97.06 49 LEU B N 1
ATOM 1324 C CA . LEU B 1 49 ? 11.727 -24.141 -8.43 1 97.06 49 LEU B CA 1
ATOM 1325 C C . LEU B 1 49 ? 12.789 -24.953 -9.164 1 97.06 49 LEU B C 1
ATOM 1327 O O . LEU B 1 49 ? 13.344 -24.5 -10.172 1 97.06 49 LEU B O 1
ATOM 1331 N N . PRO B 1 50 ? 12.953 -26.172 -8.422 1 91.19 50 PRO B N 1
ATOM 1332 C CA . PRO B 1 50 ? 13.742 -27.094 -9.25 1 91.19 50 PRO B CA 1
ATOM 1333 C C . PRO B 1 50 ? 13.109 -27.344 -10.609 1 91.19 50 PRO B C 1
ATOM 1335 O O . PRO B 1 50 ? 11.898 -27.516 -10.711 1 91.19 50 PRO B O 1
ATOM 1338 N N . GLY B 1 51 ? 13.844 -27.234 -11.766 1 93.5 51 GLY B N 1
ATOM 1339 C CA . GLY B 1 51 ? 13.305 -27.359 -13.109 1 93.5 51 GLY B CA 1
ATOM 1340 C C . GLY B 1 51 ? 13.148 -26.031 -13.82 1 93.5 51 GLY B C 1
ATOM 1341 O O . GLY B 1 51 ? 12.781 -25.984 -15 1 93.5 51 GLY B O 1
ATOM 1342 N N . GLY B 1 52 ? 13.164 -25 -13.125 1 95.69 52 GLY B N 1
ATOM 1343 C CA . GLY B 1 52 ? 13.273 -23.703 -13.781 1 95.69 52 GLY B CA 1
ATOM 1344 C C . GLY B 1 52 ? 11.977 -22.922 -13.758 1 95.69 52 GLY B C 1
ATOM 1345 O O . GLY B 1 52 ? 11.891 -21.828 -14.328 1 95.69 52 GLY B O 1
ATOM 1346 N N . ILE B 1 53 ? 10.961 -23.453 -13.117 1 97.25 53 ILE B N 1
ATOM 1347 C CA . ILE B 1 53 ? 9.695 -22.734 -13.07 1 97.25 53 ILE B CA 1
ATOM 1348 C C . ILE B 1 53 ? 9.82 -21.516 -12.156 1 97.25 53 ILE B C 1
ATOM 1350 O O . ILE B 1 53 ? 10.273 -21.641 -11.023 1 97.25 53 ILE B O 1
ATOM 1354 N N . SER B 1 54 ? 9.406 -20.406 -12.625 1 97.94 54 SER B N 1
ATOM 1355 C CA . SER B 1 54 ? 9.531 -19.156 -11.875 1 97.94 54 SER B CA 1
ATOM 1356 C C . SER B 1 54 ? 8.555 -19.125 -10.703 1 97.94 54 SER B C 1
ATOM 1358 O O . SER B 1 54 ? 7.445 -19.656 -10.797 1 97.94 54 SER B O 1
ATOM 1360 N N . GLN B 1 55 ? 9 -18.516 -9.586 1 98.44 55 GLN B N 1
ATOM 1361 C CA . GLN B 1 55 ? 8.117 -18.188 -8.477 1 98.44 55 GLN B CA 1
ATOM 1362 C C . GLN B 1 55 ? 7.855 -16.688 -8.406 1 98.44 55 GLN B C 1
ATOM 1364 O O . GLN B 1 55 ? 8.727 -15.883 -8.742 1 98.44 55 GLN B O 1
ATOM 1369 N N . TYR B 1 56 ? 6.684 -16.391 -7.965 1 98.06 56 TYR B N 1
ATOM 1370 C CA . TYR B 1 56 ? 6.285 -15 -7.781 1 98.06 56 TYR B CA 1
ATOM 1371 C C . TYR B 1 56 ? 5.715 -14.773 -6.387 1 98.06 56 TYR B C 1
ATOM 1373 O O . TYR B 1 56 ? 4.98 -15.617 -5.867 1 98.06 56 TYR B O 1
ATOM 1381 N N . LEU B 1 57 ? 6.176 -13.664 -5.793 1 98.44 57 LEU B N 1
ATOM 1382 C CA . LEU B 1 57 ? 5.586 -13.195 -4.543 1 98.44 57 LEU B CA 1
ATOM 1383 C C . LEU B 1 57 ? 4.527 -12.133 -4.805 1 98.44 57 LEU B C 1
ATOM 1385 O O . LEU B 1 57 ? 4.785 -11.156 -5.508 1 98.44 57 LEU B O 1
ATOM 1389 N N . VAL B 1 58 ? 3.354 -12.406 -4.301 1 98.69 58 VAL B N 1
ATOM 1390 C CA . VAL B 1 58 ? 2.256 -11.453 -4.398 1 98.69 58 VAL B CA 1
ATOM 1391 C C . VAL B 1 58 ? 2.037 -10.773 -3.049 1 98.69 58 VAL B C 1
ATOM 1393 O O . VAL B 1 58 ? 2.041 -11.438 -2.008 1 98.69 58 VAL B O 1
ATOM 1396 N N . GLN B 1 59 ? 1.913 -9.484 -3.062 1 98.75 59 GLN B N 1
ATOM 1397 C CA . GLN B 1 59 ? 1.537 -8.719 -1.879 1 98.75 59 GLN B CA 1
ATOM 1398 C C . GLN B 1 59 ? 0.267 -7.914 -2.127 1 98.75 59 GLN B C 1
ATOM 1400 O O . GLN B 1 59 ? 0.167 -7.195 -3.125 1 98.75 59 GLN B O 1
ATOM 1405 N N . ILE B 1 60 ? -0.661 -8.062 -1.279 1 98.94 60 ILE B N 1
ATOM 1406 C CA . ILE B 1 60 ? -1.919 -7.328 -1.295 1 98.94 60 ILE B CA 1
ATOM 1407 C C . ILE B 1 60 ? -1.987 -6.402 -0.082 1 98.94 60 ILE B C 1
ATOM 1409 O O . ILE B 1 60 ? -1.842 -6.848 1.058 1 98.94 60 ILE B O 1
ATOM 1413 N N . THR B 1 61 ? -2.172 -5.113 -0.296 1 98.88 61 THR B N 1
ATOM 1414 C CA . THR B 1 61 ? -2.078 -4.129 0.779 1 98.88 61 THR B CA 1
ATOM 1415 C C . THR B 1 61 ? -3.289 -3.201 0.771 1 98.88 61 THR B C 1
ATOM 1417 O O . THR B 1 61 ? -3.727 -2.754 -0.291 1 98.88 61 THR B O 1
ATOM 1420 N N . ASN B 1 62 ? -3.832 -2.926 1.944 1 98.88 62 ASN B N 1
ATOM 1421 C CA . ASN B 1 62 ? -4.797 -1.844 2.105 1 98.88 62 ASN B CA 1
ATOM 1422 C C . ASN B 1 62 ? -4.102 -0.495 2.273 1 98.88 62 ASN B C 1
ATOM 1424 O O . ASN B 1 62 ? -3.6 -0.181 3.354 1 98.88 62 ASN B O 1
ATOM 1428 N N . THR B 1 63 ? -4.195 0.32 1.26 1 98.56 63 THR B N 1
ATOM 1429 C CA . THR B 1 63 ? -3.467 1.583 1.285 1 98.56 63 THR B CA 1
ATOM 1430 C C . THR B 1 63 ? -4.371 2.719 1.756 1 98.56 63 THR B C 1
ATOM 1432 O O . THR B 1 63 ? -3.924 3.859 1.893 1 98.56 63 THR B O 1
ATOM 1435 N N . ASN B 1 64 ? -5.594 2.385 2.041 1 98 64 ASN B N 1
ATOM 1436 C CA . ASN B 1 64 ? -6.5 3.375 2.615 1 98 64 ASN B CA 1
ATOM 1437 C C . ASN B 1 64 ? -6.234 3.582 4.105 1 98 64 ASN B C 1
ATOM 1439 O O . ASN B 1 64 ? -6.238 2.623 4.879 1 98 64 ASN B O 1
ATOM 1443 N N . PRO B 1 65 ? -6.047 4.824 4.441 1 97.62 65 PRO B N 1
ATOM 1444 C CA . PRO B 1 65 ? -5.68 5.051 5.844 1 97.62 65 PRO B CA 1
ATOM 1445 C C . PRO B 1 65 ? -6.879 4.988 6.785 1 97.62 65 PRO B C 1
ATOM 1447 O O . PRO B 1 65 ? -6.711 5.016 8.008 1 97.62 65 PRO B O 1
ATOM 1450 N N . GLN B 1 66 ? -8.094 4.816 6.27 1 96.69 66 GLN B N 1
ATOM 1451 C CA . GLN B 1 66 ? -9.234 5.129 7.125 1 96.69 66 GLN B CA 1
ATOM 1452 C C . GLN B 1 66 ? -10.102 3.895 7.359 1 96.69 66 GLN B C 1
ATOM 1454 O O . GLN B 1 66 ? -10.719 3.754 8.414 1 96.69 66 GLN B O 1
ATOM 1459 N N . VAL B 1 67 ? -10.195 3.047 6.391 1 97.19 67 VAL B N 1
ATOM 1460 C CA . VAL B 1 67 ? -11.219 2.012 6.527 1 97.19 67 VAL B CA 1
ATOM 1461 C C . VAL B 1 67 ? -10.625 0.652 6.164 1 97.19 67 VAL B C 1
ATOM 1463 O O . VAL B 1 67 ? -9.734 0.56 5.316 1 97.19 67 VAL B O 1
ATOM 1466 N N . PRO B 1 68 ? -11.109 -0.438 6.801 1 98.31 68 PRO B N 1
ATOM 1467 C CA . PRO B 1 68 ? -10.766 -1.795 6.371 1 98.31 68 PRO B CA 1
ATOM 1468 C C . PRO B 1 68 ? -11.492 -2.215 5.098 1 98.31 68 PRO B C 1
ATOM 1470 O O . PRO B 1 68 ? -12.547 -1.657 4.773 1 98.31 68 PRO B O 1
ATOM 1473 N N . PHE B 1 69 ? -10.977 -3.17 4.363 1 98.62 69 PHE B N 1
ATOM 1474 C CA . PHE B 1 69 ? -11.625 -3.771 3.203 1 98.62 69 PHE B CA 1
ATOM 1475 C C . PHE B 1 69 ? -11.859 -5.262 3.424 1 98.62 69 PHE B C 1
ATOM 1477 O O . PHE B 1 69 ? -10.953 -5.98 3.852 1 98.62 69 PHE B O 1
ATOM 1484 N N . ALA B 1 70 ? -13.031 -5.711 3.207 1 98.75 70 ALA B N 1
ATOM 1485 C CA . ALA B 1 70 ? -13.375 -7.129 3.221 1 98.75 70 ALA B CA 1
ATOM 1486 C C . ALA B 1 70 ? -13.852 -7.59 1.845 1 98.75 70 ALA B C 1
ATOM 1488 O O . ALA B 1 70 ? -14.008 -6.777 0.93 1 98.75 70 ALA B O 1
ATOM 1489 N N . ASP B 1 71 ? -13.992 -8.906 1.743 1 98.81 71 ASP B N 1
ATOM 1490 C CA . ASP B 1 71 ? -14.539 -9.477 0.516 1 98.81 71 ASP B CA 1
ATOM 1491 C C . ASP B 1 71 ? -13.812 -8.93 -0.713 1 98.81 71 ASP B C 1
ATOM 1493 O O . ASP B 1 71 ? -14.453 -8.43 -1.645 1 98.81 71 ASP B O 1
ATOM 1497 N N . ILE B 1 72 ? -12.508 -8.961 -0.593 1 98.94 72 ILE B N 1
ATOM 1498 C CA . ILE B 1 72 ? -11.664 -8.547 -1.705 1 98.94 72 ILE B CA 1
ATOM 1499 C C . ILE B 1 72 ? -11.602 -9.656 -2.75 1 98.94 72 ILE B C 1
ATOM 1501 O O . ILE B 1 72 ? -11.242 -10.797 -2.438 1 98.94 72 ILE B O 1
ATOM 1505 N N . HIS B 1 73 ? -11.922 -9.328 -3.977 1 98.94 73 HIS B N 1
ATOM 1506 C CA . HIS B 1 73 ? -11.93 -10.273 -5.086 1 98.94 73 HIS B CA 1
ATOM 1507 C C . HIS B 1 73 ? -10.93 -9.867 -6.168 1 98.94 73 HIS B C 1
ATOM 1509 O O . HIS B 1 73 ? -10.922 -8.711 -6.605 1 98.94 73 HIS B O 1
ATOM 1515 N N . LEU B 1 74 ? -10.148 -10.789 -6.586 1 98.94 74 LEU B N 1
ATOM 1516 C CA . LEU B 1 74 ? -9.25 -10.594 -7.723 1 98.94 74 LEU B CA 1
ATOM 1517 C C . LEU B 1 74 ? -9.719 -11.414 -8.922 1 98.94 74 LEU B C 1
ATOM 1519 O O . LEU B 1 74 ? -10.242 -12.516 -8.766 1 98.94 74 LEU B O 1
ATOM 1523 N N . ASN B 1 75 ? -9.492 -10.852 -10.117 1 98.94 75 ASN B N 1
ATOM 1524 C CA . ASN B 1 75 ? -9.633 -11.672 -11.312 1 98.94 75 ASN B CA 1
ATOM 1525 C C . ASN B 1 75 ? -8.461 -12.633 -11.469 1 98.94 75 ASN B C 1
ATOM 1527 O O . ASN B 1 75 ? -7.312 -12.203 -11.609 1 98.94 75 ASN B O 1
ATOM 1531 N N . CYS B 1 76 ? -8.805 -13.844 -11.375 1 98.75 76 CYS B N 1
ATOM 1532 C CA . CYS B 1 76 ? -7.738 -14.828 -11.453 1 98.75 76 CYS B CA 1
ATOM 1533 C C . CYS B 1 76 ? -7.996 -15.82 -12.586 1 98.75 76 CYS B C 1
ATOM 1535 O O . CYS B 1 76 ? -7.652 -17 -12.477 1 98.75 76 CYS B O 1
ATOM 1537 N N . LYS B 1 77 ? -8.539 -15.367 -13.648 1 98.19 77 LYS B N 1
ATOM 1538 C CA . LYS B 1 77 ? -8.758 -16.219 -14.82 1 98.19 77 LYS B CA 1
ATOM 1539 C C . LYS B 1 77 ? -7.457 -16.875 -15.266 1 98.19 77 LYS B C 1
ATOM 1541 O O . LYS B 1 77 ? -6.418 -16.219 -15.359 1 98.19 77 LYS B O 1
ATOM 1546 N N . ASP B 1 78 ? -7.488 -18.219 -15.5 1 97.88 78 ASP B N 1
ATOM 1547 C CA . ASP B 1 78 ? -6.414 -19.047 -16.031 1 97.88 78 ASP B CA 1
ATOM 1548 C C . ASP B 1 78 ? -5.297 -19.234 -15 1 97.88 78 ASP B C 1
ATOM 1550 O O . ASP B 1 78 ? -4.293 -19.891 -15.281 1 97.88 78 ASP B O 1
ATOM 1554 N N . PHE B 1 79 ? -5.469 -18.609 -13.82 1 98.62 79 PHE B N 1
ATOM 1555 C CA . PHE B 1 79 ? -4.434 -18.719 -12.805 1 98.62 79 PHE B CA 1
ATOM 1556 C C . PHE B 1 79 ? -4.168 -20.172 -12.445 1 98.62 79 PHE B C 1
ATOM 1558 O O . PHE B 1 79 ? -5.105 -20.938 -12.195 1 98.62 79 PHE B O 1
ATOM 1565 N N . SER B 1 80 ? -2.916 -20.484 -12.375 1 97.88 80 SER B N 1
ATOM 1566 C CA . SER B 1 80 ? -2.441 -21.797 -11.969 1 97.88 80 SER B CA 1
ATOM 1567 C C . SER B 1 80 ? -1.078 -21.719 -11.297 1 97.88 80 SER B C 1
ATOM 1569 O O . SER B 1 80 ? -0.271 -20.844 -11.625 1 97.88 80 SER B O 1
ATOM 1571 N N . SER B 1 81 ? -0.841 -22.578 -10.32 1 98.44 81 SER B N 1
ATOM 1572 C CA . SER B 1 81 ? 0.42 -22.609 -9.586 1 98.44 81 SER B CA 1
ATOM 1573 C C . SER B 1 81 ? 0.932 -24.031 -9.414 1 98.44 81 SER B C 1
ATOM 1575 O O . SER B 1 81 ? 0.161 -24.938 -9.102 1 98.44 81 SER B O 1
ATOM 1577 N N . ALA B 1 82 ? 2.217 -24.219 -9.633 1 98.12 82 ALA B N 1
ATOM 1578 C CA . ALA B 1 82 ? 2.85 -25.531 -9.477 1 98.12 82 ALA B CA 1
ATOM 1579 C C . ALA B 1 82 ? 3.084 -25.859 -8 1 98.12 82 ALA B C 1
ATOM 1581 O O . ALA B 1 82 ? 3.482 -26.969 -7.664 1 98.12 82 ALA B O 1
ATOM 1582 N N . ILE B 1 83 ? 2.83 -24.875 -7.133 1 98.31 83 ILE B N 1
ATOM 1583 C CA . ILE B 1 83 ? 2.881 -25.141 -5.695 1 98.31 83 ILE B CA 1
ATOM 1584 C C . ILE B 1 83 ? 1.547 -24.75 -5.055 1 98.31 83 ILE B C 1
ATOM 1586 O O . ILE B 1 83 ? 0.732 -24.062 -5.668 1 98.31 83 ILE B O 1
ATOM 1590 N N . LEU B 1 84 ? 1.414 -25.234 -3.828 1 98 84 LEU B N 1
ATOM 1591 C CA . LEU B 1 84 ? 0.17 -24.953 -3.117 1 98 84 LEU B CA 1
ATOM 1592 C C . LEU B 1 84 ? 0.14 -23.516 -2.609 1 98 84 LEU B C 1
ATOM 1594 O O . LEU B 1 84 ? 1.125 -23.031 -2.047 1 98 84 LEU B O 1
ATOM 1598 N N . VAL B 1 85 ? -0.988 -22.875 -2.863 1 98.44 85 VAL B N 1
ATOM 1599 C CA . VAL B 1 85 ? -1.299 -21.578 -2.266 1 98.44 85 VAL B CA 1
ATOM 1600 C C . VAL B 1 85 ? -2.326 -21.75 -1.149 1 98.44 85 VAL B C 1
ATOM 1602 O O . VAL B 1 85 ? -3.348 -22.422 -1.339 1 98.44 85 VAL B O 1
ATOM 1605 N N . SER B 1 86 ? -2.004 -21.188 -0.023 1 98.31 86 SER B N 1
ATOM 1606 C CA . SER B 1 86 ? -2.928 -21.328 1.097 1 98.31 86 SER B CA 1
ATOM 1607 C C . SER B 1 86 ? -4.309 -20.797 0.749 1 98.31 86 SER B C 1
ATOM 1609 O O . SER B 1 86 ? -4.453 -19.609 0.439 1 98.31 86 SER B O 1
ATOM 1611 N N . PRO B 1 87 ? -5.32 -21.641 0.887 1 98.06 87 PRO B N 1
ATOM 1612 C CA . PRO B 1 87 ? -6.66 -21.156 0.548 1 98.06 87 PRO B CA 1
ATOM 1613 C C . PRO B 1 87 ? -7.176 -20.109 1.531 1 98.06 87 PRO B C 1
ATOM 1615 O O . PRO B 1 87 ? -8.125 -19.391 1.226 1 98.06 87 PRO B O 1
ATOM 1618 N N . GLU B 1 88 ? -6.523 -19.984 2.754 1 98.31 88 GLU B N 1
ATOM 1619 C CA . GLU B 1 88 ? -6.926 -18.953 3.709 1 98.31 88 GLU B CA 1
ATOM 1620 C C . GLU B 1 88 ? -6.535 -17.562 3.219 1 98.31 88 GLU B C 1
ATOM 1622 O O . GLU B 1 88 ? -7.164 -16.562 3.588 1 98.31 88 GLU B O 1
ATOM 1627 N N . ILE B 1 89 ? -5.566 -17.594 2.369 1 98.69 89 ILE B N 1
ATOM 1628 C CA . ILE B 1 89 ? -5.055 -16.312 1.889 1 98.69 89 ILE B CA 1
ATOM 1629 C C . ILE B 1 89 ? -5.645 -16 0.513 1 98.69 89 ILE B C 1
ATOM 1631 O O . ILE B 1 89 ? -6.074 -14.875 0.252 1 98.69 89 ILE B O 1
ATOM 1635 N N . PHE B 1 90 ? -5.734 -17.031 -0.353 1 98.88 90 PHE B N 1
ATOM 1636 C CA . PHE B 1 90 ? -6.125 -16.859 -1.749 1 98.88 90 PHE B CA 1
ATOM 1637 C C . PHE B 1 90 ? -6.816 -18.125 -2.266 1 98.88 90 PHE B C 1
ATOM 1639 O O . PHE B 1 90 ? -6.184 -19.156 -2.422 1 98.88 90 PHE B O 1
ATOM 1646 N N . ARG B 1 91 ? -8.078 -17.844 -2.594 1 98.56 91 ARG B N 1
ATOM 1647 C CA . ARG B 1 91 ? -8.875 -19.016 -2.947 1 98.56 91 ARG B CA 1
ATOM 1648 C C . ARG B 1 91 ? -9.75 -18.734 -4.164 1 98.56 91 ARG B C 1
ATOM 1650 O O . ARG B 1 91 ? -10.5 -17.75 -4.184 1 98.56 91 ARG B O 1
ATOM 1657 N N . ARG B 1 92 ? -9.688 -19.625 -5.141 1 98.69 92 ARG B N 1
ATOM 1658 C CA . ARG B 1 92 ? -10.594 -19.516 -6.281 1 98.69 92 ARG B CA 1
ATOM 1659 C C . ARG B 1 92 ? -12.008 -19.953 -5.895 1 98.69 92 ARG B C 1
ATOM 1661 O O . ARG B 1 92 ? -12.195 -21.016 -5.32 1 98.69 92 ARG B O 1
ATOM 1668 N N . ILE B 1 93 ? -12.945 -19.125 -6.152 1 98.69 93 ILE B N 1
ATOM 1669 C CA . ILE B 1 93 ? -14.312 -19.469 -5.801 1 98.69 93 ILE B CA 1
ATOM 1670 C C . ILE B 1 93 ? -15.164 -19.578 -7.066 1 98.69 93 ILE B C 1
ATOM 1672 O O . ILE B 1 93 ? -16.281 -20.078 -7.023 1 98.69 93 ILE B O 1
ATOM 1676 N N . ALA B 1 94 ? -14.695 -19.078 -8.195 1 98.69 94 ALA B N 1
ATOM 1677 C CA . ALA B 1 94 ? -15.258 -19.234 -9.531 1 98.69 94 ALA B CA 1
ATOM 1678 C C . ALA B 1 94 ? -14.164 -19.219 -10.594 1 98.69 94 ALA B C 1
ATOM 1680 O O . ALA B 1 94 ? -12.992 -19 -10.281 1 98.69 94 ALA B O 1
ATOM 1681 N N . VAL B 1 95 ? -14.492 -19.406 -11.906 1 98.19 95 VAL B N 1
ATOM 1682 C CA . VAL B 1 95 ? -13.547 -19.578 -13.008 1 98.19 95 VAL B CA 1
ATOM 1683 C C . VAL B 1 95 ? -12.562 -18.406 -13.031 1 98.19 95 VAL B C 1
ATOM 1685 O O . VAL B 1 95 ? -11.367 -18.594 -13.266 1 98.19 95 VAL B O 1
ATOM 1688 N N . ASP B 1 96 ? -13.102 -17.156 -12.789 1 98.69 96 ASP B N 1
ATOM 1689 C CA . ASP B 1 96 ? -12.258 -15.977 -12.898 1 98.69 96 ASP B CA 1
ATOM 1690 C C . ASP B 1 96 ? -12.289 -15.164 -11.609 1 98.69 96 ASP B C 1
ATOM 1692 O O . ASP B 1 96 ? -11.984 -13.969 -11.617 1 98.69 96 ASP B O 1
ATOM 1696 N N . ASP B 1 97 ? -12.664 -15.781 -10.523 1 98.88 97 ASP B N 1
ATOM 1697 C CA . ASP B 1 97 ? -12.867 -15.047 -9.281 1 98.88 97 ASP B CA 1
ATOM 1698 C C . ASP B 1 97 ? -12.141 -15.719 -8.117 1 98.88 97 ASP B C 1
ATOM 1700 O O . ASP B 1 97 ? -12.438 -16.859 -7.773 1 98.88 97 ASP B O 1
ATOM 1704 N N . CYS B 1 98 ? -11.188 -14.992 -7.508 1 98.94 98 CYS B N 1
ATOM 1705 C CA . CYS B 1 98 ? -10.461 -15.469 -6.336 1 98.94 98 CYS B CA 1
ATOM 1706 C C . CYS B 1 98 ? -10.688 -14.547 -5.145 1 98.94 98 CYS B C 1
ATOM 1708 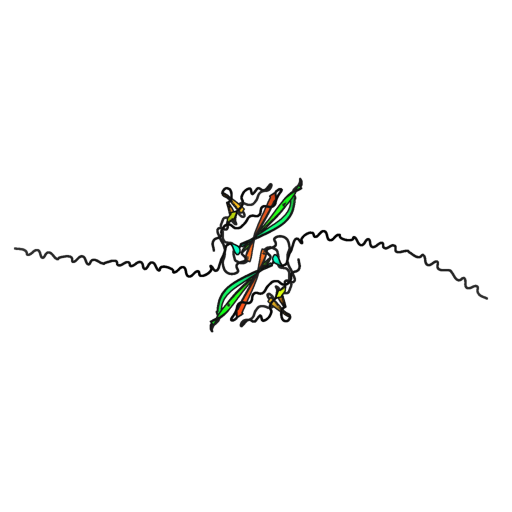O O . CYS B 1 98 ? -10.688 -13.32 -5.289 1 98.94 98 CYS B O 1
ATOM 1710 N N . LEU B 1 99 ? -10.906 -15.141 -3.984 1 98.94 99 LEU B N 1
ATOM 1711 C CA . LEU B 1 99 ? -11.18 -14.445 -2.732 1 98.94 99 LEU B CA 1
ATOM 1712 C C . LEU B 1 99 ? -9.914 -14.312 -1.893 1 98.94 99 LEU B C 1
ATOM 1714 O O . LEU B 1 99 ? -9.172 -15.281 -1.738 1 98.94 99 LEU B O 1
ATOM 1718 N N . VAL B 1 100 ? -9.742 -13.141 -1.457 1 98.94 100 VAL B N 1
ATOM 1719 C CA . VAL B 1 100 ? -8.562 -12.852 -0.644 1 98.94 100 VAL B CA 1
ATOM 1720 C C . VAL B 1 100 ? -8.922 -12.969 0.837 1 98.94 100 VAL B C 1
ATOM 1722 O O . VAL B 1 100 ? -9.961 -12.477 1.272 1 98.94 100 VAL B O 1
ATOM 1725 N N . ASN B 1 101 ? -8.031 -13.602 1.617 1 98.88 101 ASN B N 1
ATOM 1726 C CA . ASN B 1 101 ? -8.117 -13.656 3.072 1 98.88 101 ASN B CA 1
ATOM 1727 C C . ASN B 1 101 ? -9.445 -14.25 3.533 1 98.88 101 ASN B C 1
ATOM 1729 O O . ASN B 1 101 ? -10.039 -13.781 4.512 1 98.88 101 ASN B O 1
ATOM 1733 N N . ASP B 1 102 ? -9.93 -15.133 2.73 1 98.56 102 ASP B N 1
ATOM 1734 C CA . ASP B 1 102 ? -11.188 -15.812 3.027 1 98.56 102 ASP B CA 1
ATOM 1735 C C . ASP B 1 102 ? -12.305 -14.805 3.285 1 98.56 102 ASP B C 1
ATOM 1737 O O . ASP B 1 102 ? -13.188 -15.047 4.117 1 98.56 102 ASP B O 1
ATOM 1741 N N . GLY B 1 103 ? -12.203 -13.672 2.695 1 98.75 103 GLY B N 1
ATOM 1742 C CA . GLY B 1 103 ? -13.234 -12.656 2.779 1 98.75 103 GLY B CA 1
ATOM 1743 C C . GLY B 1 103 ? -13.117 -11.781 4.016 1 98.75 103 GLY B C 1
ATOM 1744 O O . GLY B 1 103 ? -13.883 -10.828 4.191 1 98.75 103 GLY B O 1
ATOM 1745 N N . ARG B 1 104 ? -12.172 -12.008 4.918 1 98.81 104 ARG B N 1
ATOM 1746 C CA . ARG B 1 104 ? -11.992 -11.234 6.141 1 98.81 104 ARG B CA 1
ATOM 1747 C C . ARG B 1 104 ? -11.398 -9.859 5.844 1 98.81 104 ARG B C 1
ATOM 1749 O O . ARG B 1 104 ? -10.758 -9.672 4.809 1 98.81 104 ARG B O 1
ATOM 1756 N N . ALA B 1 105 ? -11.57 -8.953 6.754 1 98.75 105 ALA B N 1
ATOM 1757 C CA . ALA B 1 105 ? -11.156 -7.57 6.551 1 98.75 105 ALA B CA 1
ATOM 1758 C C . ALA B 1 105 ? -9.641 -7.43 6.641 1 98.75 105 ALA B C 1
ATOM 1760 O O . ALA B 1 105 ? -9 -8.07 7.477 1 98.75 105 ALA B O 1
ATOM 1761 N N . LEU B 1 106 ? -9.125 -6.656 5.75 1 98.81 106 LEU B N 1
ATOM 1762 C CA . LEU B 1 106 ? -7.754 -6.172 5.812 1 98.81 106 LEU B CA 1
ATOM 1763 C C . LEU B 1 106 ? -7.707 -4.75 6.363 1 98.81 106 LEU B C 1
ATOM 1765 O O . LEU B 1 106 ? -8.203 -3.816 5.727 1 98.81 106 LEU B O 1
ATOM 1769 N N . ALA B 1 107 ? -7.078 -4.562 7.516 1 98.62 107 ALA B N 1
ATOM 1770 C CA . ALA B 1 107 ? -7.059 -3.271 8.203 1 98.62 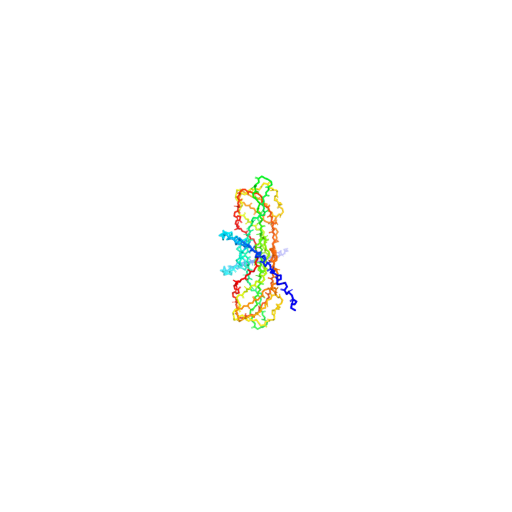107 ALA B CA 1
ATOM 1771 C C . ALA B 1 107 ? -6.227 -2.252 7.43 1 98.62 107 ALA B C 1
ATOM 1773 O O . ALA B 1 107 ? -5.387 -2.625 6.605 1 98.62 107 ALA B O 1
ATOM 1774 N N . PRO B 1 108 ? -6.48 -0.926 7.668 1 98.31 108 PRO B N 1
ATOM 1775 C CA . PRO B 1 108 ? -5.629 0.1 7.062 1 98.31 108 PRO B CA 1
ATOM 1776 C C . PRO B 1 108 ? -4.137 -0.177 7.262 1 98.31 108 PRO B C 1
ATOM 1778 O O . PRO B 1 108 ? -3.699 -0.429 8.383 1 98.31 108 PRO B O 1
ATOM 1781 N N . GLY B 1 109 ? -3.42 -0.163 6.176 1 98.38 109 GLY B N 1
ATOM 1782 C CA . GLY B 1 109 ? -1.979 -0.346 6.262 1 98.38 109 GLY B CA 1
ATOM 1783 C C . GLY B 1 109 ? -1.566 -1.805 6.32 1 98.38 109 GLY B C 1
ATOM 1784 O O . GLY B 1 109 ? -0.377 -2.121 6.25 1 98.38 109 GLY B O 1
ATOM 1785 N N . ALA B 1 110 ? -2.506 -2.701 6.496 1 98.62 110 ALA B N 1
ATOM 1786 C CA . ALA B 1 110 ? -2.166 -4.117 6.602 1 98.62 110 ALA B CA 1
ATOM 1787 C C . ALA B 1 110 ? -1.897 -4.723 5.227 1 98.62 110 ALA B C 1
ATOM 1789 O O . ALA B 1 110 ? -2.416 -4.242 4.219 1 98.62 110 ALA B O 1
ATOM 1790 N N . ALA B 1 111 ? -1.135 -5.793 5.242 1 98.81 111 ALA B N 1
ATOM 1791 C CA . ALA B 1 111 ? -0.796 -6.504 4.012 1 98.81 111 ALA B CA 1
ATOM 1792 C C . ALA B 1 111 ? -0.827 -8.016 4.227 1 98.81 111 ALA B C 1
ATOM 1794 O O . ALA B 1 111 ? -0.646 -8.492 5.352 1 98.81 111 ALA B O 1
ATOM 1795 N N . LEU B 1 112 ? -1.061 -8.703 3.119 1 98.44 112 LEU B N 1
ATOM 1796 C CA . LEU B 1 112 ? -0.918 -10.148 3.025 1 98.44 112 LEU B CA 1
ATOM 1797 C C . LEU B 1 112 ? -0.072 -10.539 1.815 1 98.44 112 LEU B C 1
ATOM 1799 O O . LEU B 1 112 ? -0.028 -9.805 0.825 1 98.44 112 LEU B O 1
ATOM 1803 N N . SER B 1 113 ? 0.546 -11.695 1.977 1 98.62 113 SER B N 1
ATOM 1804 C CA . SER B 1 113 ? 1.354 -12.125 0.837 1 98.62 113 SER B CA 1
ATOM 1805 C C . SER B 1 113 ? 1.262 -13.633 0.629 1 98.62 113 SER B C 1
ATOM 1807 O O . SER B 1 113 ? 0.973 -14.375 1.568 1 98.62 113 SER B O 1
ATOM 1809 N N . PHE B 1 114 ? 1.478 -14.102 -0.591 1 98.62 114 PHE B N 1
ATOM 1810 C CA . PHE B 1 114 ? 1.623 -15.516 -0.924 1 98.62 114 PHE B CA 1
ATOM 1811 C C . PHE B 1 114 ? 2.545 -15.695 -2.125 1 98.62 114 PHE B C 1
ATOM 1813 O O . PHE B 1 114 ? 2.846 -14.734 -2.834 1 98.62 114 PHE B O 1
ATOM 1820 N N . ARG B 1 115 ? 2.924 -16.875 -2.199 1 98.31 115 ARG B N 1
ATOM 1821 C CA . ARG B 1 115 ? 3.77 -17.234 -3.332 1 98.31 115 ARG B CA 1
ATOM 1822 C C . ARG B 1 115 ? 3.055 -18.219 -4.254 1 98.31 115 ARG B C 1
ATOM 1824 O O . ARG B 1 115 ? 2.246 -19.031 -3.799 1 98.31 115 ARG B O 1
ATOM 1831 N N . TYR B 1 116 ? 3.391 -18.094 -5.539 1 98.75 116 TYR B N 1
ATOM 1832 C CA . TYR B 1 116 ? 2.977 -19.109 -6.5 1 98.75 116 TYR B CA 1
ATOM 1833 C C . TYR B 1 116 ? 4.078 -19.375 -7.52 1 98.75 116 TYR B C 1
ATOM 1835 O O . TYR B 1 116 ? 5.031 -18.609 -7.629 1 98.75 116 TYR B O 1
ATOM 1843 N N . ALA B 1 117 ? 3.906 -20.531 -8.133 1 98.69 117 ALA B N 1
ATOM 1844 C CA . ALA B 1 117 ? 4.879 -20.922 -9.148 1 98.69 117 ALA B CA 1
ATOM 1845 C C . ALA B 1 117 ? 4.203 -21.156 -10.5 1 98.69 117 ALA B C 1
ATOM 1847 O O . ALA B 1 117 ? 3.201 -21.875 -10.586 1 98.69 117 ALA B O 1
ATOM 1848 N N . SER B 1 118 ? 4.727 -20.453 -11.484 1 98.19 118 SER B N 1
ATOM 1849 C CA . SER B 1 118 ? 4.16 -20.562 -12.82 1 98.19 118 SER B CA 1
ATOM 1850 C C . SER B 1 118 ? 5.164 -20.109 -13.883 1 98.19 118 SER B C 1
ATOM 1852 O O . SER B 1 118 ? 6.141 -19.438 -13.57 1 98.19 118 SER B O 1
ATOM 1854 N N . THR B 1 119 ? 4.914 -20.469 -15.133 1 96.38 119 THR B N 1
ATOM 1855 C CA . THR B 1 119 ? 5.781 -20.078 -16.234 1 96.38 119 THR B CA 1
ATOM 1856 C C . THR B 1 119 ? 5.539 -18.625 -16.625 1 96.38 119 THR B C 1
ATOM 1858 O O . THR B 1 119 ? 6.355 -18.016 -17.312 1 96.38 119 THR B O 1
ATOM 1861 N N . LYS B 1 120 ? 4.457 -18.094 -16.156 1 96.56 120 LYS B N 1
ATOM 1862 C CA . LYS B 1 120 ? 4.164 -16.688 -16.422 1 96.56 120 LYS B CA 1
ATOM 1863 C C . LYS B 1 120 ? 3.604 -16 -15.188 1 96.56 120 LYS B C 1
ATOM 1865 O O . LYS B 1 120 ? 3.105 -16.656 -14.273 1 96.56 120 LYS B O 1
ATOM 1870 N N . GLN B 1 121 ? 3.732 -14.742 -15.18 1 97.56 121 GLN B N 1
ATOM 1871 C CA . GLN B 1 121 ? 3.104 -13.93 -14.141 1 97.56 121 GLN B CA 1
ATOM 1872 C C . GLN B 1 121 ? 1.649 -13.625 -14.484 1 97.56 121 GLN B C 1
ATOM 1874 O O . GLN B 1 121 ? 1.348 -13.203 -15.602 1 97.56 121 GLN B O 1
ATOM 1879 N N . TYR B 1 122 ? 0.822 -13.789 -13.516 1 98.31 122 TYR B N 1
ATOM 1880 C CA . TYR B 1 122 ? -0.584 -13.477 -13.734 1 98.31 122 TYR B CA 1
ATOM 1881 C C . TYR B 1 122 ? -0.922 -12.086 -13.211 1 98.31 122 TYR B C 1
ATOM 1883 O O . TYR B 1 122 ? -0.55 -11.727 -12.086 1 98.31 122 TYR B O 1
ATOM 1891 N N . PRO B 1 123 ? -1.605 -11.195 -13.883 1 96.62 123 PRO B N 1
ATOM 1892 C CA . PRO B 1 123 ? -1.88 -9.82 -13.445 1 96.62 123 PRO B CA 1
ATOM 1893 C C . PRO B 1 123 ? -2.695 -9.766 -12.156 1 96.62 123 PRO B C 1
ATOM 1895 O O . PRO B 1 123 ? -2.447 -8.906 -11.305 1 96.62 123 PRO B O 1
ATOM 1898 N N . LEU B 1 124 ? -3.674 -10.414 -11.875 1 98.62 124 LEU B N 1
ATOM 1899 C CA . LEU B 1 124 ? -4.555 -10.523 -10.719 1 98.62 124 LEU B CA 1
ATOM 1900 C C . LEU B 1 124 ? -5.152 -9.164 -10.367 1 98.62 124 LEU B C 1
ATOM 1902 O O . LEU B 1 124 ? -5.004 -8.695 -9.234 1 98.62 124 LEU B O 1
ATOM 1906 N N . PRO B 1 125 ? -5.914 -8.523 -11.281 1 98.81 125 PRO B N 1
ATOM 1907 C CA . PRO B 1 125 ? -6.5 -7.219 -10.953 1 98.81 125 PRO B CA 1
ATOM 1908 C C . PRO B 1 125 ? -7.625 -7.32 -9.93 1 98.81 125 PRO B C 1
ATOM 1910 O O . PRO B 1 125 ? -8.375 -8.305 -9.914 1 98.81 125 PRO B O 1
ATOM 1913 N N . VAL B 1 126 ? -7.766 -6.246 -9.156 1 98.88 126 VAL B N 1
ATOM 1914 C CA . VAL B 1 126 ? -8.852 -6.18 -8.188 1 98.88 126 VAL B CA 1
ATOM 1915 C C . VAL B 1 126 ? -10.18 -5.945 -8.906 1 98.88 126 VAL B C 1
ATOM 1917 O O . VAL B 1 126 ? -10.305 -4.996 -9.688 1 98.88 126 VAL B O 1
ATOM 1920 N N . VAL B 1 127 ? -11.086 -6.805 -8.57 1 98.81 127 VAL B N 1
ATOM 1921 C CA . VAL B 1 127 ? -12.398 -6.688 -9.195 1 98.81 127 VAL B CA 1
ATOM 1922 C C . VAL B 1 127 ? -13.352 -5.945 -8.258 1 98.81 127 VAL B C 1
ATOM 1924 O O . VAL B 1 127 ? -14.102 -5.07 -8.695 1 98.81 127 VAL B O 1
ATOM 1927 N N . SER B 1 128 ? -13.297 -6.316 -7.047 1 98.56 128 SER B N 1
ATOM 1928 C CA . SER B 1 128 ? -14.172 -5.664 -6.074 1 98.56 128 SER B CA 1
ATOM 1929 C C . SER B 1 128 ? -13.633 -5.816 -4.656 1 98.56 128 SER B C 1
ATOM 1931 O O . SER B 1 128 ? -12.812 -6.699 -4.391 1 98.56 128 SER B O 1
ATOM 1933 N N . ALA B 1 129 ? -14.078 -5 -3.85 1 98.69 129 ALA B N 1
ATOM 1934 C CA . ALA B 1 129 ? -13.805 -4.973 -2.414 1 98.69 129 ALA B CA 1
ATOM 1935 C C . ALA B 1 129 ? -14.891 -4.191 -1.671 1 98.69 129 ALA B C 1
ATOM 1937 O O . ALA B 1 129 ? -15.391 -3.184 -2.172 1 98.69 129 ALA B O 1
ATOM 1938 N N . THR B 1 130 ? -15.148 -4.688 -0.496 1 97.75 130 THR B N 1
ATOM 1939 C CA . THR B 1 130 ? -16.156 -4 0.297 1 97.75 130 THR B CA 1
ATOM 1940 C C . THR B 1 130 ? -15.516 -3.189 1.416 1 97.75 130 THR B C 1
ATOM 1942 O O . THR B 1 130 ? -14.609 -3.674 2.094 1 97.75 130 THR B O 1
ATOM 1945 N N . CYS B 1 131 ? -15.977 -1.904 1.517 1 94.69 131 CYS B N 1
ATOM 1946 C CA . CYS B 1 131 ? -15.438 -1.056 2.57 1 94.69 131 CYS B CA 1
ATOM 1947 C C . CYS B 1 131 ? -16.547 -0.35 3.332 1 94.69 131 CYS B C 1
ATOM 1949 O O . CYS B 1 131 ? -17.672 -0.211 2.824 1 94.69 131 CYS B O 1
#

InterPro domains:
  IPR001104 3-oxo-5-alpha-steroid 4-dehydrogenase, C-terminal [PF02544] (132-264)
  IPR039357 3-oxo-5-alpha-steroid 4-dehydrogenase/very-long-chain enoyl-CoA reductase [PTHR10556] (24-264)

Radius of gyration: 32.59 Å; Cα contacts (8 Å, |Δi|>4): 528; chains: 2; bounding box: 179×53×39 Å

pLDDT: mean 81.65, std 28.69, range [23.56, 98.94]